Protein AF-0000000076549338 (afdb_homodimer)

pLDDT: mean 89.7, std 16.02, range [25.22, 98.88]

Foldseek 3Di:
DPDDPVVVVVAFWLHPDAFEKEFEQEDDPQWTKWFAFQDPDVHGAIDTQIGTDDPPDDSQRRHQVSQCQAWVFGKGFDDFQDWDWDFDADPVGRTTHTYTYTYTYIYGDDDPDDGTDGHDRTPDMDIGHNVCPPPVVNPDDPVRNVSNVRSSVVVVVVVD/DPDDPVVVVVAFWLHPDAFEKEFEQEDDPQWTKWFAFQDPDVHGAIDTQIGTDDPPDDSQRRHQVRCCQAWVFGKGFDDFQDWDWDFDADPVGRTTHTYTYTYTYIYGDDDPDDGTDGHDRTPDMDIGHNVCPPPVVNPDDPVRNVSNVRSSVVVVVVVD

Sequence (320 aa):
MTQDGSKIRAGREYPSAPMVGVAAVVVRSADVLLIRRGREPMLGAWSLPGGVLEVGETTAEGVAREVWEETGLRVRPVEMIAMLDRIVRDDVGRVRFHYVLIEWLCVVGEEPGIELVCGDDATDAVWVARSEIYSETYGLTEPTLGVIEKALKLAETIERMTQDGSKIRAGREYPSAPMVGVAAVVVRSADVLLIRRGREPMLGAWSLPGGVLEVGETTAEGVAREVWEETGLRVRPVEMIAMLDRIVRDDVGRVRFHYVLIEWLCVVGEEPGIELVCGDDATDAVWVARSEIYSETYGLTEPTLGVIEKALKLAETIER

Secondary structure (DSSP, 8-state):
---THHHHHTTTSS-SS-EEEEEEEEEETTEEEEEEE-SSSSTT-EE-SEEEPPTT--HHHHHHHHHHHHH---EEEEEEEEEEEEEEE-TTS-EEEEEEEEEEEEEE-S-TTPPP---TTEEEEEEEEGGGTTSTTT---HHHHHHHHHHHHHHHHHH-/----SHHHHTTTSS-SS-EEEEEEEEEETTEEEEEEE-SSSSTT-EE-SEEEPPTT--HHHHHHHHHHHHH---EEEEEEEEEEEEEEE-TTS-EEEEEEEEEEEEEE-S-TTPPP---TTEEEEEEEEGGGTTSTTT---HHHHHHHHHHHHHHHHHH-

Nearest PDB structures (foldseek):
  5gp0-assembly1_I  TM=7.945E-01  e=5.264E-11  Arabidopsis thaliana
  4dyw-assembly1_A  TM=8.502E-01  e=2.448E-10  Burkholderia pseudomallei 1710b
  5wy6-assembly1_A  TM=7.887E-01  e=9.508E-11  Arabidopsis thaliana
  3cng-assembly1_B  TM=8.264E-01  e=1.624E-09  Nitrosomonas europaea ATCC 19718
  2b0v-assembly1_A  TM=7.424E-01  e=4.692E-10  Nitrosomonas europaea

Organism: NCBI:txid570835

Solvent-accessible surface area (backbone atoms only — not comparable to full-atom values): 17420 Å² total; per-residue (Å²): 133,95,68,69,70,61,65,65,56,61,59,52,48,56,46,92,49,43,38,48,30,23,27,31,48,34,43,55,98,68,21,37,46,34,25,22,32,57,40,85,81,63,58,67,38,45,40,60,38,42,46,72,49,54,65,87,51,44,67,59,54,36,26,33,50,29,32,28,51,33,27,58,45,63,48,42,66,74,44,80,74,48,75,44,76,44,76,41,58,46,97,87,64,49,54,35,36,45,34,44,33,41,33,27,26,23,32,70,40,93,70,78,77,67,71,79,38,58,24,85,54,25,71,38,73,45,79,38,47,65,89,50,61,82,36,74,90,47,60,59,51,68,69,57,50,52,52,47,52,54,41,53,54,48,53,56,56,68,77,96,133,91,76,70,66,63,65,66,57,59,59,54,48,56,45,92,48,42,37,47,30,24,28,31,48,33,45,54,98,68,21,35,46,33,26,21,33,57,41,84,80,63,58,66,39,46,40,60,38,41,46,72,50,54,64,86,52,46,68,59,56,36,26,33,49,30,32,28,51,34,27,58,45,62,50,42,66,74,47,80,73,48,74,43,76,43,75,41,60,46,96,86,65,48,52,36,35,46,35,44,33,42,32,28,27,22,32,70,40,92,69,80,75,68,70,77,38,59,25,86,55,25,72,38,73,46,79,38,48,64,90,50,64,82,36,74,89,46,60,58,51,69,71,57,50,53,53,46,54,53,40,53,55,50,52,56,56,67,78,97

Structure (mmCIF, N/CA/C/O backbone):
data_AF-0000000076549338-model_v1
#
loop_
_entity.id
_entity.type
_entity.pdbx_description
1 polymer 'ADP-ribose pyrophosphatase YjhB (NUDIX family)'
#
loop_
_atom_site.group_PDB
_atom_site.id
_atom_site.type_symbol
_atom_site.label_atom_id
_atom_site.label_alt_id
_atom_site.label_comp_id
_atom_site.label_asym_id
_atom_site.label_entity_id
_atom_site.label_seq_id
_atom_site.pdbx_PDB_ins_code
_atom_site.Cartn_x
_atom_site.Cartn_y
_atom_site.Cartn_z
_atom_site.occupancy
_atom_site.B_iso_or_equiv
_atom_site.auth_seq_id
_atom_site.auth_comp_id
_atom_site.auth_asym_id
_atom_site.auth_atom_id
_atom_site.pdbx_PDB_model_num
ATOM 1 N N . MET A 1 1 ? -1.708 12.422 35.906 1 25.59 1 MET A N 1
ATOM 2 C CA . MET A 1 1 ? -1.297 11.047 35.656 1 25.59 1 MET A CA 1
ATOM 3 C C . MET A 1 1 ? -1.228 10.781 34.156 1 25.59 1 MET A C 1
ATOM 5 O O . MET A 1 1 ? -2.244 10.484 33.5 1 25.59 1 MET A O 1
ATOM 9 N N . THR A 1 2 ? -0.566 11.617 33.312 1 31.05 2 THR A N 1
ATOM 10 C CA . THR A 1 2 ? -0.384 11.961 31.922 1 31.05 2 THR A CA 1
ATOM 11 C C . THR A 1 2 ? 0.149 10.766 31.125 1 31.05 2 THR A C 1
ATOM 13 O O . THR A 1 2 ? 1.362 10.578 31.031 1 31.05 2 THR A O 1
ATOM 16 N N . GLN A 1 3 ? -0.461 9.5 31.391 1 28.67 3 GLN A N 1
ATOM 17 C CA . GLN A 1 3 ? -0.132 8.086 31.297 1 28.67 3 GLN A CA 1
ATOM 18 C C . GLN A 1 3 ? 0.369 7.727 29.891 1 28.67 3 GLN A C 1
ATOM 20 O O . GLN A 1 3 ? 1.43 7.117 29.75 1 28.67 3 GLN A O 1
ATOM 25 N N . ASP A 1 4 ? -0.559 7.082 29.016 1 31.64 4 ASP A N 1
ATOM 26 C CA . ASP A 1 4 ? -0.701 5.859 28.234 1 31.64 4 ASP A CA 1
ATOM 27 C C . ASP A 1 4 ? -0.224 6.07 26.797 1 31.64 4 ASP A C 1
ATOM 29 O O . ASP A 1 4 ? -0.639 5.352 25.891 1 31.64 4 ASP A O 1
ATOM 33 N N . GLY A 1 5 ? 0.175 7.094 26.484 1 34.81 5 GLY A N 1
ATOM 34 C CA . GLY A 1 5 ? 0.778 7.297 25.172 1 34.81 5 GLY A CA 1
ATOM 35 C C . GLY A 1 5 ? 1.925 6.348 24.891 1 34.81 5 GLY A C 1
ATOM 36 O O . GLY A 1 5 ? 2.482 6.348 23.797 1 34.81 5 GLY A O 1
ATOM 37 N N . SER A 1 6 ? 2.779 6.004 25.906 1 36.41 6 SER A N 1
ATOM 38 C CA . SER A 1 6 ? 3.941 5.121 25.891 1 36.41 6 SER A CA 1
ATOM 39 C C . SER A 1 6 ? 3.564 3.719 25.422 1 36.41 6 SER A C 1
ATOM 41 O O . SER A 1 6 ? 4.359 3.047 24.75 1 36.41 6 SER A O 1
ATOM 43 N N . LYS A 1 7 ? 2.486 3.162 25.844 1 40 7 LYS A N 1
ATOM 44 C CA . LYS A 1 7 ? 2.043 1.8 25.562 1 40 7 LYS A CA 1
ATOM 45 C C . LYS A 1 7 ? 1.7 1.627 24.078 1 40 7 LYS A C 1
ATOM 47 O O . LYS A 1 7 ? 1.696 0.506 23.562 1 40 7 LYS A O 1
ATOM 52 N N . ILE A 1 8 ? 1.099 2.648 23.531 1 41.16 8 ILE A N 1
ATOM 53 C CA . ILE A 1 8 ? 0.651 2.621 22.141 1 41.16 8 ILE A CA 1
ATOM 54 C C . ILE A 1 8 ? 1.861 2.594 21.203 1 41.16 8 ILE A C 1
ATOM 56 O O . ILE A 1 8 ? 1.811 1.995 20.125 1 41.16 8 ILE A O 1
ATOM 60 N N . ARG A 1 9 ? 3.006 3.422 21.547 1 48 9 ARG A N 1
ATOM 61 C CA . ARG A 1 9 ? 4.242 3.469 20.781 1 48 9 ARG A CA 1
ATOM 62 C C . ARG A 1 9 ? 5.008 2.154 20.891 1 48 9 ARG A C 1
ATOM 64 O O . ARG A 1 9 ? 5.871 1.864 20.047 1 48 9 ARG A O 1
ATOM 71 N N . ALA A 1 10 ? 4.965 1.605 22.078 1 49.75 10 ALA A N 1
ATOM 72 C CA . ALA A 1 10 ? 5.551 0.328 22.469 1 49.75 10 ALA A CA 1
ATOM 73 C C . ALA A 1 10 ? 5.129 -0.787 21.516 1 49.75 10 ALA A C 1
ATOM 75 O O . ALA A 1 10 ? 5.91 -1.705 21.25 1 49.75 10 ALA A O 1
ATOM 76 N N . GLY A 1 11 ? 4.109 -0.476 20.688 1 68.94 11 GLY A N 1
ATOM 77 C CA . GLY A 1 11 ? 3.58 -1.56 19.875 1 68.94 11 GLY A CA 1
ATOM 78 C C . GLY A 1 11 ? 4.012 -1.483 18.422 1 68.94 11 GLY A C 1
ATOM 79 O O . GLY A 1 11 ? 3.836 -2.441 17.656 1 68.94 11 GLY A O 1
ATOM 80 N N . ARG A 1 12 ? 4.84 -0.295 18.203 1 86.12 12 ARG A N 1
ATOM 81 C CA . ARG A 1 12 ? 5.207 -0.165 16.797 1 86.12 12 ARG A CA 1
ATOM 82 C C . ARG A 1 12 ? 6.609 -0.714 16.547 1 86.12 12 ARG A C 1
ATOM 84 O O . ARG A 1 12 ? 6.973 -0.994 15.406 1 86.12 12 ARG A O 1
ATOM 91 N N . GLU A 1 13 ? 7.332 -0.761 17.609 1 92.25 13 GLU A N 1
ATOM 92 C CA . GLU A 1 13 ? 8.68 -1.306 17.484 1 92.25 13 GLU A CA 1
ATOM 93 C C . GLU A 1 13 ? 8.664 -2.832 17.469 1 92.25 13 GLU A C 1
ATOM 95 O O . GLU A 1 13 ? 7.891 -3.449 18.219 1 92.25 13 GLU A O 1
ATOM 100 N N . TYR A 1 14 ? 9.617 -3.316 16.625 1 95.56 14 TYR A N 1
ATOM 101 C CA . TYR A 1 14 ? 9.789 -4.758 16.484 1 95.56 14 TYR A CA 1
ATOM 102 C C . TYR A 1 14 ? 8.453 -5.449 16.234 1 95.56 14 TYR A C 1
ATOM 104 O O . TYR A 1 14 ? 8.039 -6.309 17.016 1 95.56 14 TYR A O 1
ATOM 112 N N . PRO A 1 15 ? 7.828 -5.02 15.172 1 95.06 15 PRO A N 1
ATOM 113 C CA . PRO A 1 15 ? 6.477 -5.496 14.875 1 95.06 15 PRO A CA 1
ATOM 114 C C . PRO A 1 15 ? 6.445 -6.973 14.477 1 95.06 15 PRO A C 1
ATOM 116 O O . PRO A 1 15 ? 7.426 -7.484 13.93 1 95.06 15 PRO A O 1
ATOM 119 N N . SER A 1 16 ? 5.344 -7.633 14.734 1 94.88 16 SER A N 1
ATOM 120 C CA . SER A 1 16 ? 5.133 -9.008 14.281 1 94.88 16 SER A CA 1
ATOM 121 C C . SER A 1 16 ? 4.625 -9.039 12.844 1 94.88 16 SER A C 1
ATOM 123 O O . SER A 1 16 ? 4.641 -10.094 12.203 1 94.88 16 SER A O 1
ATOM 125 N N . ALA A 1 17 ? 4.188 -7.91 12.328 1 96.5 17 ALA A N 1
ATOM 126 C CA . ALA A 1 17 ? 3.746 -7.734 10.945 1 96.5 17 ALA A CA 1
ATOM 127 C C . ALA A 1 17 ? 3.998 -6.309 10.469 1 96.5 17 ALA A C 1
ATOM 129 O O . ALA A 1 17 ? 4 -5.371 11.266 1 96.5 17 ALA A O 1
ATOM 130 N N . PRO A 1 18 ? 4.23 -6.16 9.125 1 97.94 18 PRO A N 1
ATOM 131 C CA . PRO A 1 18 ? 4.34 -4.785 8.633 1 97.94 18 PRO A CA 1
ATOM 132 C C . PRO A 1 18 ? 3.107 -3.943 8.953 1 97.94 18 PRO A C 1
ATOM 134 O O . PRO A 1 18 ? 1.99 -4.465 8.984 1 97.94 18 PRO A O 1
ATOM 137 N N . MET A 1 19 ? 3.34 -2.705 9.148 1 97.88 19 MET A N 1
ATOM 138 C CA . MET A 1 19 ? 2.244 -1.78 9.43 1 97.88 19 MET A CA 1
ATOM 139 C C . MET A 1 19 ? 1.937 -0.919 8.203 1 97.88 19 MET A C 1
ATOM 141 O O . MET A 1 19 ? 2.836 -0.586 7.434 1 97.88 19 MET A O 1
ATOM 145 N N . VAL A 1 20 ? 0.698 -0.525 8.055 1 98.62 20 VAL A N 1
ATOM 146 C CA . VAL A 1 20 ? 0.3 0.363 6.965 1 98.62 20 VAL A CA 1
ATOM 147 C C . VAL A 1 20 ? 0.261 1.806 7.465 1 98.62 20 VAL A C 1
ATOM 149 O O . VAL A 1 20 ? -0.437 2.115 8.43 1 98.62 20 VAL A O 1
ATOM 152 N N . GLY A 1 21 ? 1.083 2.652 6.883 1 98.12 21 GLY A N 1
ATOM 153 C CA . GLY A 1 21 ? 0.992 4.09 7.086 1 98.12 21 GLY A CA 1
ATOM 154 C C . GLY A 1 21 ? 0.393 4.824 5.902 1 98.12 21 GLY A C 1
ATOM 155 O O . GLY A 1 21 ? 0.431 4.324 4.773 1 98.12 21 GLY A O 1
ATOM 156 N N . VAL A 1 22 ? -0.164 5.941 6.16 1 98.75 22 VAL A N 1
ATOM 157 C CA . VAL A 1 22 ? -0.663 6.824 5.109 1 98.75 22 VAL A CA 1
ATOM 158 C C . VAL A 1 22 ? -0.055 8.219 5.273 1 98.75 22 VAL A C 1
ATOM 160 O O . VAL A 1 22 ? 0.226 8.648 6.395 1 98.75 22 VAL A O 1
ATOM 163 N N . ALA A 1 23 ? 0.175 8.844 4.184 1 98.5 23 ALA A N 1
ATOM 164 C CA . ALA A 1 23 ? 0.687 10.211 4.176 1 98.5 23 ALA A CA 1
ATOM 165 C C . ALA A 1 23 ? 0.038 11.039 3.064 1 98.5 23 ALA A C 1
ATOM 167 O O . ALA A 1 23 ? -0.325 10.5 2.016 1 98.5 23 ALA A O 1
ATOM 168 N N . ALA A 1 24 ? -0.127 12.312 3.281 1 98.69 24 ALA A N 1
ATOM 169 C CA . ALA A 1 24 ? -0.812 13.211 2.361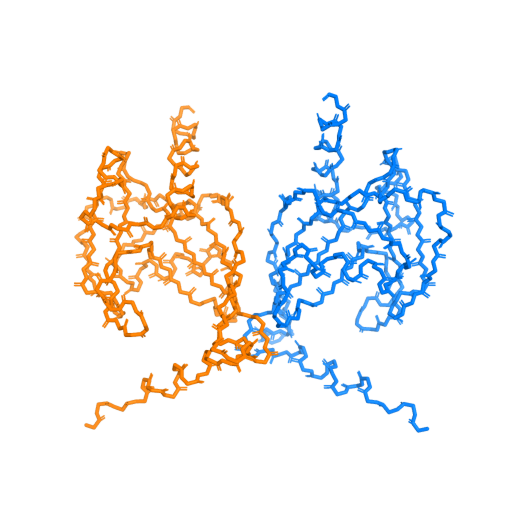 1 98.69 24 ALA A CA 1
ATOM 170 C C . ALA A 1 24 ? 0.144 14.266 1.816 1 98.69 24 ALA A C 1
ATOM 172 O O . ALA A 1 24 ? 0.816 14.961 2.584 1 98.69 24 ALA A O 1
ATOM 173 N N . VAL A 1 25 ? 0.209 14.32 0.568 1 98.69 25 VAL A N 1
ATOM 174 C CA . VAL A 1 25 ? 0.681 15.547 -0.066 1 98.69 25 VAL A CA 1
ATOM 175 C C . VAL A 1 25 ? -0.502 16.469 -0.349 1 98.69 25 VAL A C 1
ATOM 177 O O . VAL A 1 25 ? -1.191 16.312 -1.359 1 98.69 25 VAL A O 1
ATOM 180 N N . VAL A 1 26 ? -0.72 17.375 0.555 1 97.88 26 VAL A N 1
ATOM 181 C CA . VAL A 1 26 ? -1.805 18.344 0.388 1 97.88 26 VAL A CA 1
ATOM 182 C C . VAL A 1 26 ? -1.318 19.531 -0.435 1 97.88 26 VAL A C 1
ATOM 184 O O . VAL A 1 26 ? -0.373 20.219 -0.043 1 97.88 26 VAL A O 1
ATOM 187 N N . VAL A 1 27 ? -1.993 19.75 -1.526 1 96.56 27 VAL A N 1
ATOM 188 C CA . VAL A 1 27 ? -1.572 20.797 -2.447 1 96.56 27 VAL A CA 1
ATOM 189 C C . VAL A 1 27 ? -2.627 21.906 -2.49 1 96.56 27 VAL A C 1
ATOM 191 O O . VAL A 1 27 ? -3.824 21.625 -2.6 1 96.56 27 VAL A O 1
ATOM 194 N N . ARG A 1 28 ? -2.148 23.094 -2.33 1 92.12 28 ARG A N 1
ATOM 195 C CA . ARG A 1 28 ? -2.945 24.297 -2.484 1 92.12 28 ARG A CA 1
ATOM 196 C C . ARG A 1 28 ? -2.189 25.359 -3.287 1 92.12 28 ARG A C 1
ATOM 198 O O . ARG A 1 28 ? -1.204 25.922 -2.809 1 92.12 28 ARG A O 1
ATOM 205 N N . SER A 1 29 ? -2.732 25.797 -4.461 1 85.94 29 SER A N 1
ATOM 206 C CA . SER A 1 29 ? -2.107 26.828 -5.285 1 85.94 29 SER A CA 1
ATOM 207 C C . SER A 1 29 ? -0.609 26.594 -5.43 1 85.94 29 SER A C 1
ATOM 209 O O . SER A 1 29 ? 0.195 27.5 -5.188 1 85.94 29 SER A O 1
ATOM 211 N N . ALA A 1 30 ? -0.032 25.438 -5.598 1 87.81 30 ALA A N 1
ATOM 212 C CA . ALA A 1 30 ? 1.338 25 -5.855 1 87.81 30 ALA A CA 1
ATOM 213 C C . ALA A 1 30 ? 2.123 24.859 -4.555 1 87.81 30 ALA A C 1
ATOM 215 O O . ALA A 1 30 ? 3.312 24.547 -4.574 1 87.81 30 ALA A O 1
ATOM 216 N N . ASP A 1 31 ? 1.48 25.172 -3.426 1 95.19 31 ASP A N 1
ATOM 217 C CA . ASP A 1 31 ? 2.102 24.969 -2.121 1 95.19 31 ASP A CA 1
ATOM 218 C C . ASP A 1 31 ? 1.801 23.578 -1.582 1 95.19 31 ASP A C 1
ATOM 220 O O . ASP A 1 31 ? 0.786 22.969 -1.938 1 95.19 31 ASP A O 1
ATOM 224 N N . VAL A 1 32 ? 2.689 23.156 -0.722 1 97.88 32 VAL A N 1
ATOM 225 C CA . VAL A 1 32 ? 2.527 21.844 -0.093 1 97.88 32 VAL A CA 1
ATOM 226 C C . VAL A 1 32 ? 2.475 22 1.424 1 97.88 32 VAL A C 1
ATOM 228 O O . VAL A 1 32 ? 3.215 22.797 1.997 1 97.88 32 VAL A O 1
ATOM 231 N N . LEU A 1 33 ? 1.594 21.297 2.08 1 97.38 33 LEU A N 1
ATOM 232 C CA . LEU A 1 33 ? 1.457 21.328 3.533 1 97.38 33 LEU A CA 1
ATOM 233 C C . LEU A 1 33 ? 2.477 20.406 4.195 1 97.38 33 LEU A C 1
ATOM 235 O O . LEU A 1 33 ? 2.576 19.219 3.838 1 97.38 33 LEU A O 1
ATOM 239 N N . LEU A 1 34 ? 3.309 20.906 5.098 1 97.94 34 LEU A N 1
ATOM 240 C CA . LEU A 1 34 ? 4.191 2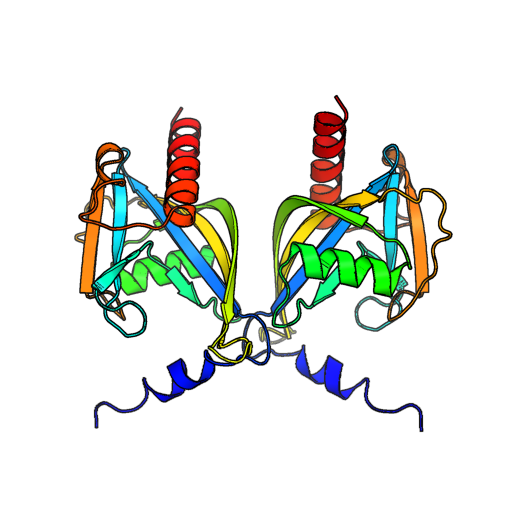0.125 5.941 1 97.94 34 LEU A CA 1
ATOM 241 C C . LEU A 1 34 ? 3.818 20.266 7.414 1 97.94 34 LEU A C 1
ATOM 243 O O . LEU A 1 34 ? 3.25 21.297 7.812 1 97.94 34 LEU A O 1
ATOM 247 N N . ILE A 1 35 ? 4.082 19.266 8.195 1 97.25 35 ILE A N 1
ATOM 248 C CA . ILE A 1 35 ? 3.934 19.328 9.641 1 97.25 35 ILE A CA 1
ATOM 249 C C . ILE A 1 35 ? 5.281 19.094 10.312 1 97.25 35 ILE A C 1
ATOM 251 O O . ILE A 1 35 ? 6.184 18.5 9.711 1 97.25 35 ILE A O 1
ATOM 255 N N . ARG A 1 36 ? 5.43 19.594 11.461 1 96.12 36 ARG A N 1
ATOM 256 C CA . ARG A 1 36 ? 6.605 19.328 12.281 1 96.12 36 ARG A CA 1
ATOM 257 C C . ARG A 1 36 ? 6.289 18.297 13.367 1 96.12 36 ARG A C 1
ATOM 259 O O . ARG A 1 36 ? 5.363 18.484 14.156 1 96.12 36 ARG A O 1
ATOM 266 N N . ARG A 1 37 ? 7.059 17.188 13.352 1 91.5 37 ARG A N 1
ATOM 267 C CA . ARG A 1 37 ? 6.812 16.094 14.281 1 91.5 37 ARG A CA 1
ATOM 268 C C . ARG A 1 37 ? 7.09 16.531 15.719 1 91.5 37 ARG A C 1
ATOM 270 O O . ARG A 1 37 ? 8.133 17.125 16 1 91.5 37 ARG A O 1
ATOM 277 N N . GLY A 1 38 ? 6.164 16.156 16.609 1 87.94 38 GLY A N 1
ATOM 278 C CA . GLY A 1 38 ? 6.25 16.594 18 1 87.94 38 GLY A CA 1
ATOM 279 C C . GLY A 1 38 ? 6.723 15.508 18.938 1 87.94 38 GLY A C 1
ATOM 280 O O . GLY A 1 38 ? 6.77 15.703 20.156 1 87.94 38 GLY A O 1
ATOM 281 N N . ARG A 1 39 ? 7.008 14.344 18.422 1 81 39 ARG A N 1
ATOM 282 C CA . ARG A 1 39 ? 7.414 13.242 19.281 1 81 39 ARG A CA 1
ATOM 283 C C . ARG A 1 39 ? 8.578 12.461 18.688 1 81 39 ARG A C 1
ATOM 285 O O . ARG A 1 39 ? 8.852 12.578 17.484 1 81 39 ARG A O 1
ATOM 292 N N . GLU A 1 40 ? 9.227 11.688 19.641 1 77.56 40 GLU A N 1
ATOM 293 C CA . GLU A 1 40 ? 10.227 10.742 19.156 1 77.56 40 GLU A CA 1
ATOM 294 C C . GLU A 1 40 ? 9.578 9.562 18.438 1 77.56 40 GLU A C 1
ATOM 296 O O . GLU A 1 40 ? 8.422 9.227 18.703 1 77.56 40 GLU A O 1
ATOM 301 N N . PRO A 1 41 ? 10.18 9.047 17.422 1 69.81 41 PRO A N 1
ATOM 302 C CA . PRO A 1 41 ? 11.469 9.422 16.844 1 69.81 41 PRO A CA 1
ATOM 303 C C . PRO A 1 41 ? 11.344 10.562 15.836 1 69.81 41 PRO A C 1
ATOM 305 O O . PRO A 1 41 ? 10.25 10.859 15.359 1 69.81 41 PRO A O 1
ATOM 308 N N . MET A 1 42 ? 12.414 11.359 15.523 1 79.06 42 MET A N 1
ATOM 309 C CA . MET A 1 42 ? 12.562 12.445 14.547 1 79.06 42 MET A CA 1
ATOM 310 C C . MET A 1 42 ? 11.883 13.711 15.039 1 79.06 42 MET A C 1
ATOM 312 O O . MET A 1 42 ? 11.219 14.414 14.266 1 79.06 42 MET A O 1
ATOM 316 N N . LEU A 1 43 ? 11.867 13.883 16.359 1 84.56 43 LEU A N 1
ATOM 317 C CA . LEU A 1 43 ? 11.336 15.102 16.969 1 84.56 43 LEU A CA 1
ATOM 318 C C . LEU A 1 43 ? 11.859 16.344 16.266 1 84.56 43 LEU A C 1
ATOM 320 O O . LEU A 1 43 ? 13.062 16.453 16 1 84.56 43 LEU A O 1
ATOM 324 N N . GLY A 1 44 ? 10.875 17.109 15.82 1 91.38 44 GLY A N 1
ATOM 325 C CA . GLY A 1 44 ? 11.242 18.391 15.219 1 91.38 44 GLY A CA 1
ATOM 326 C C . GLY A 1 44 ? 11.383 18.328 13.711 1 91.38 44 GLY A C 1
ATOM 327 O O . GLY A 1 44 ? 11.461 19.359 13.047 1 91.38 44 GLY A O 1
ATOM 328 N N . ALA A 1 45 ? 11.43 17.172 13.18 1 93.56 45 ALA A N 1
ATOM 329 C CA . ALA A 1 45 ? 11.594 17.031 11.734 1 93.56 45 ALA A CA 1
ATOM 330 C C . ALA A 1 45 ? 10.312 17.391 10.992 1 93.56 45 ALA A C 1
ATOM 332 O O . ALA A 1 45 ? 9.211 17.109 11.469 1 93.56 45 ALA A O 1
ATOM 333 N N . TRP A 1 46 ? 10.477 18.062 9.883 1 96.69 46 TRP A N 1
ATOM 334 C CA . TRP A 1 46 ? 9.344 18.328 8.992 1 96.69 46 TRP A CA 1
ATOM 335 C C . TRP A 1 46 ? 9 17.078 8.172 1 96.69 46 TRP A C 1
ATOM 337 O O . TRP A 1 46 ? 9.898 16.359 7.73 1 96.69 46 TRP A O 1
ATOM 347 N N . SER A 1 47 ? 7.734 16.875 7.973 1 96.25 47 SER A N 1
ATOM 348 C CA . SER A 1 47 ? 7.25 15.719 7.215 1 96.25 47 SER A CA 1
ATOM 349 C C . SER A 1 47 ? 5.883 15.992 6.605 1 96.25 47 SER A C 1
ATOM 351 O O . SER A 1 47 ? 5.297 17.047 6.832 1 96.25 47 SER A O 1
ATOM 353 N N . LEU A 1 48 ? 5.453 15.102 5.809 1 97.88 48 LEU A N 1
ATOM 354 C CA . LEU A 1 48 ? 4.07 15.125 5.344 1 97.88 48 LEU A CA 1
ATOM 355 C C . LEU A 1 48 ? 3.117 14.711 6.465 1 97.88 48 LEU A C 1
ATOM 357 O O . LEU A 1 48 ? 3.459 13.875 7.301 1 97.88 48 LEU A O 1
ATOM 361 N N . PRO A 1 49 ? 1.914 15.352 6.566 1 97.56 49 PRO A N 1
ATOM 362 C CA . PRO A 1 49 ? 0.93 14.797 7.5 1 97.56 49 PRO A CA 1
ATOM 363 C C . PRO A 1 49 ? 0.581 13.344 7.199 1 97.56 49 PRO A C 1
ATOM 365 O O . PRO A 1 49 ? 0.515 12.945 6.035 1 97.56 49 PRO A O 1
ATOM 368 N N . GLY A 1 50 ? 0.402 12.578 8.156 1 97.12 50 GLY A N 1
ATOM 369 C CA . GLY A 1 50 ? 0.086 11.164 8 1 97.12 50 GLY A CA 1
ATOM 370 C C . GLY A 1 50 ? 0.124 10.391 9.305 1 97.12 50 GLY A C 1
ATOM 371 O O . GLY A 1 50 ? 0.257 10.984 10.375 1 97.12 50 GLY A O 1
ATOM 372 N N . GLY A 1 51 ? -0.055 9.102 9.266 1 96.12 51 GLY A N 1
ATOM 373 C CA . GLY A 1 51 ? -0.079 8.227 10.422 1 96.12 51 GLY A CA 1
ATOM 374 C C . GLY A 1 51 ? -0.448 6.793 10.086 1 96.12 51 GLY A C 1
ATOM 375 O O . GLY A 1 51 ? -0.436 6.402 8.914 1 96.12 51 GLY A O 1
ATOM 376 N N . VAL A 1 52 ? -0.703 6.059 11.086 1 96.69 52 VAL A N 1
ATOM 377 C CA . VAL A 1 52 ? -1.008 4.641 10.922 1 96.69 52 VAL A CA 1
ATOM 378 C C . VAL A 1 52 ? -2.473 4.473 10.516 1 96.69 52 VAL A C 1
ATOM 380 O O . VAL A 1 52 ? -3.354 5.141 11.062 1 96.69 52 VAL A O 1
ATOM 383 N N . LEU A 1 53 ? -2.686 3.584 9.578 1 98.44 53 LEU A N 1
ATOM 384 C CA . LEU A 1 53 ? -4.039 3.248 9.148 1 98.44 53 LEU A CA 1
ATOM 385 C C . LEU A 1 53 ? -4.773 2.463 10.227 1 98.44 53 LEU A C 1
ATOM 387 O O . LEU A 1 53 ? -4.199 1.562 10.844 1 98.44 53 LEU A O 1
ATOM 391 N N . GLU A 1 54 ? -6.039 2.766 10.469 1 98.19 54 GLU A N 1
ATOM 392 C CA . GLU A 1 54 ? -6.852 2.066 11.453 1 98.19 54 GLU A CA 1
ATOM 393 C C . GLU A 1 54 ? -7.777 1.053 10.789 1 98.19 54 GLU A C 1
ATOM 395 O O . GLU A 1 54 ? -8.172 1.23 9.633 1 98.19 54 GLU A O 1
ATOM 400 N N . VAL A 1 55 ? -8.148 0.067 11.555 1 98.12 55 VAL A N 1
ATOM 401 C CA . VAL A 1 55 ? -9.031 -0.979 11.047 1 98.12 55 VAL A CA 1
ATOM 402 C C . VAL A 1 55 ? -10.375 -0.374 10.656 1 98.12 55 VAL A C 1
ATOM 404 O O . VAL A 1 55 ? -10.945 0.421 11.414 1 98.12 55 VAL A O 1
ATOM 407 N N . GLY A 1 56 ? -10.781 -0.681 9.453 1 98.38 56 GLY A N 1
ATOM 408 C CA . GLY A 1 56 ? -12.125 -0.302 9.039 1 98.38 56 GLY A CA 1
ATOM 409 C C . GLY A 1 56 ? -12.148 0.938 8.164 1 98.38 56 GLY A C 1
ATOM 410 O O . GLY A 1 56 ? -13.188 1.284 7.594 1 98.38 56 GLY A O 1
ATOM 411 N N . GLU A 1 57 ? -11.078 1.63 7.984 1 98.56 57 GLU A N 1
ATOM 412 C CA . GLU A 1 57 ? -11.039 2.783 7.09 1 98.56 57 GLU A CA 1
ATOM 413 C C . GLU A 1 57 ? -10.195 2.49 5.848 1 98.56 57 GLU A C 1
ATOM 415 O O . GLU A 1 57 ? -9.219 1.743 5.918 1 98.56 57 GLU A O 1
ATOM 420 N N . THR A 1 58 ? -10.578 3.043 4.738 1 98.75 58 THR A N 1
ATOM 421 C CA . THR A 1 58 ? -9.742 2.998 3.541 1 98.75 58 THR A CA 1
ATOM 422 C C . THR A 1 58 ? -8.516 3.891 3.701 1 98.75 58 THR A C 1
ATOM 424 O O . THR A 1 58 ? -8.453 4.715 4.613 1 98.75 58 THR A O 1
ATOM 427 N N . THR A 1 59 ? -7.566 3.672 2.844 1 98.88 59 THR A N 1
ATOM 428 C CA . THR A 1 59 ? -6.379 4.516 2.893 1 98.88 59 THR A CA 1
ATOM 429 C C . THR A 1 59 ? -6.742 5.977 2.637 1 98.88 59 THR A C 1
ATOM 431 O O . THR A 1 59 ? -6.141 6.879 3.221 1 98.88 59 THR A O 1
ATOM 434 N N . ALA A 1 60 ? -7.719 6.223 1.772 1 98.81 60 ALA A N 1
ATOM 435 C CA . ALA A 1 60 ? -8.195 7.574 1.505 1 98.81 60 ALA A CA 1
ATOM 436 C C . ALA A 1 60 ? -8.844 8.188 2.746 1 98.81 60 ALA A C 1
ATOM 438 O O . ALA A 1 60 ? -8.57 9.336 3.092 1 98.81 60 ALA A O 1
ATOM 439 N N . GLU A 1 61 ? -9.672 7.406 3.412 1 98.62 61 GLU A N 1
ATOM 440 C CA . GLU A 1 61 ? -10.297 7.875 4.645 1 98.62 61 GLU A CA 1
ATOM 441 C C . GLU A 1 61 ? -9.258 8.125 5.73 1 98.62 61 GLU A C 1
ATOM 443 O O . GLU A 1 61 ? -9.336 9.125 6.449 1 98.62 61 GLU A O 1
ATOM 448 N N . GLY A 1 62 ? -8.297 7.219 5.867 1 98.69 62 GLY A N 1
ATOM 449 C CA . GLY A 1 62 ? -7.254 7.332 6.875 1 98.69 62 GLY A CA 1
ATOM 450 C C . GLY A 1 62 ? -6.402 8.578 6.715 1 98.69 62 GLY A C 1
ATOM 451 O O . GLY A 1 62 ? -6.129 9.281 7.695 1 98.69 62 GLY A O 1
ATOM 452 N N . VAL A 1 63 ? -6.027 8.859 5.441 1 98.56 63 VAL A N 1
ATOM 453 C CA . VAL A 1 63 ? -5.145 10 5.223 1 98.56 63 VAL A CA 1
ATOM 454 C C . VAL A 1 63 ? -5.902 11.297 5.5 1 98.56 63 VAL A C 1
ATOM 456 O O . VAL A 1 63 ? -5.344 12.242 6.062 1 98.56 63 VAL A O 1
ATOM 459 N N . ALA A 1 64 ? -7.156 11.367 5.125 1 97.75 64 ALA A N 1
ATOM 460 C CA . ALA A 1 64 ? -7.977 12.539 5.418 1 97.75 64 ALA A CA 1
ATOM 461 C C . ALA A 1 64 ? -8.133 12.734 6.926 1 97.75 64 ALA A C 1
ATOM 463 O O . ALA A 1 64 ? -8.062 13.859 7.426 1 97.75 64 ALA A O 1
ATOM 464 N N . ARG A 1 65 ? -8.391 11.641 7.641 1 97.62 65 ARG A N 1
ATOM 465 C CA . ARG A 1 65 ? -8.516 11.703 9.094 1 97.62 65 ARG A CA 1
ATOM 466 C C . ARG A 1 65 ? -7.23 12.227 9.734 1 97.62 65 ARG A C 1
ATOM 468 O O . ARG A 1 65 ? -7.273 13.117 10.586 1 97.62 65 ARG A O 1
ATOM 475 N N . GLU A 1 66 ? -6.051 11.688 9.328 1 97.38 66 GLU A N 1
ATOM 476 C CA . GLU A 1 66 ? -4.762 12.086 9.891 1 97.38 66 GLU A CA 1
ATOM 477 C C . GLU A 1 66 ? -4.488 13.57 9.648 1 97.38 66 GLU A C 1
ATOM 479 O O . GLU A 1 66 ? -3.982 14.266 10.531 1 97.38 66 GLU A O 1
ATOM 484 N N . VAL A 1 67 ? -4.801 14.086 8.438 1 96.94 67 VAL A N 1
ATOM 485 C CA . VAL A 1 67 ? -4.602 15.5 8.141 1 96.94 67 VAL A CA 1
ATOM 486 C C . VAL A 1 67 ? -5.461 16.344 9.07 1 96.94 67 VAL A C 1
ATOM 488 O O . VAL A 1 67 ? -4.988 17.344 9.633 1 96.94 67 VAL A O 1
ATOM 491 N N . TRP A 1 68 ? -6.68 15.914 9.281 1 95.5 68 TRP A N 1
ATOM 492 C CA . TRP A 1 68 ? -7.578 16.625 10.172 1 95.5 68 TRP A CA 1
ATOM 493 C C . TRP A 1 68 ? -7.039 16.641 11.602 1 95.5 68 TRP A C 1
ATOM 495 O O . TRP A 1 68 ? -6.98 17.688 12.242 1 95.5 68 TRP A O 1
ATOM 505 N N . GLU A 1 69 ? -6.641 15.508 12.062 1 94.94 69 GLU A N 1
ATOM 506 C CA . GLU A 1 69 ? -6.16 15.359 13.438 1 94.94 69 GLU A CA 1
ATOM 507 C C . GLU A 1 69 ? -4.91 16.203 13.672 1 94.94 69 GLU A C 1
ATOM 509 O O . GLU A 1 69 ? -4.734 16.766 14.758 1 94.94 69 GLU A O 1
ATOM 514 N N . GLU A 1 70 ? -4.078 16.266 12.656 1 95.56 70 GLU A N 1
ATOM 515 C CA . GLU A 1 70 ? -2.764 16.875 12.859 1 95.56 70 GLU A CA 1
ATOM 516 C C . GLU A 1 70 ? -2.781 18.359 12.492 1 95.56 70 GLU A C 1
ATOM 518 O O . GLU A 1 70 ? -1.896 19.109 12.906 1 95.56 70 GLU A O 1
ATOM 523 N N . THR A 1 71 ? -3.818 18.891 11.672 1 94.62 71 THR A N 1
ATOM 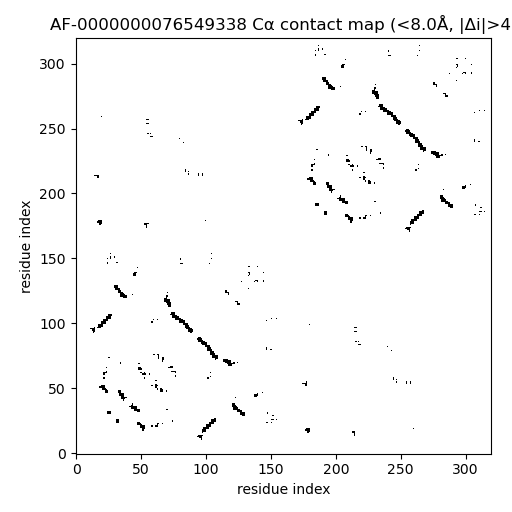524 C CA . THR A 1 71 ? -3.713 20.25 11.156 1 94.62 71 THR A CA 1
ATOM 525 C C . THR A 1 71 ? -5.055 20.969 11.234 1 94.62 71 THR A C 1
ATOM 527 O O . THR A 1 71 ? -5.137 22.172 11 1 94.62 71 THR A O 1
ATOM 530 N N . GLY A 1 72 ? -6.125 20.219 11.523 1 92.62 72 GLY A N 1
ATOM 531 C CA . GLY A 1 72 ? -7.465 20.781 11.531 1 92.62 72 GLY A CA 1
ATOM 532 C C . GLY A 1 72 ? -8.023 21 10.133 1 92.62 72 GLY A C 1
ATOM 533 O O . GLY A 1 72 ? -9.156 21.453 9.984 1 92.62 72 GLY A O 1
ATOM 534 N N . LEU A 1 73 ? -7.32 20.688 9.141 1 93.44 73 LEU A N 1
ATOM 535 C CA . LEU A 1 73 ? -7.719 20.922 7.758 1 93.44 73 LEU A CA 1
ATOM 536 C C . LEU A 1 73 ? -8.516 19.75 7.207 1 93.44 73 LEU A C 1
ATOM 538 O O . LEU A 1 73 ? -8.133 18.594 7.383 1 93.44 73 LEU A O 1
ATOM 542 N N . ARG A 1 74 ? -9.664 20.062 6.605 1 94.31 74 ARG A N 1
ATOM 543 C CA . ARG A 1 74 ? -10.406 19.047 5.863 1 94.31 74 ARG A CA 1
ATOM 544 C C . ARG A 1 74 ? -9.922 18.953 4.422 1 94.31 74 ARG A C 1
ATOM 546 O O . ARG A 1 74 ? -9.898 19.969 3.707 1 94.31 74 ARG A O 1
ATOM 553 N N . VAL A 1 75 ? -9.57 17.688 4.016 1 96.38 75 VAL A N 1
ATOM 554 C CA . VAL A 1 75 ? -9.031 17.531 2.67 1 96.38 75 VAL A CA 1
ATOM 555 C C . VAL A 1 75 ? -9.805 16.453 1.927 1 96.38 75 VAL A C 1
ATOM 557 O O . VAL A 1 75 ? -10.523 15.656 2.543 1 96.38 75 VAL A O 1
ATOM 560 N N . ARG A 1 76 ? -9.695 16.531 0.628 1 96.25 76 ARG A N 1
ATOM 561 C CA . ARG A 1 76 ? -10.211 15.492 -0.253 1 96.25 76 ARG A CA 1
ATOM 562 C C . ARG A 1 76 ? -9.07 14.711 -0.901 1 96.25 76 ARG A C 1
ATOM 564 O O . ARG A 1 76 ? -8.297 15.266 -1.683 1 96.25 76 ARG A O 1
ATOM 571 N N . PRO A 1 77 ? -8.898 13.43 -0.553 1 97.88 77 PRO A N 1
ATOM 572 C CA . PRO A 1 77 ? -7.949 12.609 -1.31 1 97.88 77 PRO A CA 1
ATOM 573 C C . PRO A 1 77 ? -8.328 12.477 -2.783 1 97.88 77 PRO A C 1
ATOM 575 O O . PRO A 1 77 ? -9.484 12.203 -3.104 1 97.88 77 PRO A O 1
ATOM 578 N N . VAL A 1 78 ? -7.379 12.68 -3.619 1 97.12 78 VAL A N 1
ATOM 579 C CA . VAL A 1 78 ? -7.641 12.727 -5.055 1 97.12 78 VAL A CA 1
ATOM 580 C C . VAL A 1 78 ? -7.121 11.445 -5.715 1 97.12 78 VAL A C 1
ATOM 582 O O . VAL A 1 78 ? -7.859 10.758 -6.418 1 97.12 78 VAL A O 1
ATOM 585 N N . GLU A 1 79 ? -5.855 11.117 -5.469 1 96.69 79 GLU A N 1
ATOM 586 C CA . GLU A 1 79 ? -5.203 9.992 -6.129 1 96.69 79 GLU A CA 1
ATOM 587 C C . GLU A 1 79 ? -4.043 9.453 -5.293 1 96.69 79 GLU A C 1
ATOM 589 O O . GLU A 1 79 ? -3.287 10.227 -4.703 1 96.69 79 GLU A O 1
ATOM 594 N N . MET A 1 80 ? -3.91 8.125 -5.262 1 97.12 80 MET A N 1
ATOM 595 C CA . MET A 1 80 ? -2.707 7.527 -4.688 1 97.12 80 MET A CA 1
ATOM 596 C C . MET A 1 80 ? -1.505 7.738 -5.602 1 97.12 80 MET A C 1
ATOM 598 O O . MET A 1 80 ? -1.551 7.395 -6.781 1 97.12 80 MET A O 1
ATOM 602 N N . ILE A 1 81 ? -0.436 8.234 -5.047 1 95.75 81 ILE A N 1
ATOM 603 C CA . ILE A 1 81 ? 0.643 8.656 -5.93 1 95.75 81 ILE A CA 1
ATOM 604 C C . ILE A 1 81 ? 1.812 7.684 -5.828 1 95.75 81 ILE A C 1
ATOM 606 O O . ILE A 1 81 ? 2.586 7.527 -6.773 1 95.75 81 ILE A O 1
ATOM 610 N N . ALA A 1 82 ? 1.984 7.09 -4.691 1 96.88 82 ALA A N 1
ATOM 611 C CA . ALA A 1 82 ? 3.123 6.195 -4.504 1 96.88 82 ALA A CA 1
ATOM 612 C C . ALA A 1 82 ? 2.904 5.27 -3.311 1 96.88 82 ALA A C 1
ATOM 614 O O . ALA A 1 82 ? 2.039 5.523 -2.469 1 96.88 82 ALA A O 1
ATOM 615 N N . MET A 1 83 ? 3.516 4.195 -3.32 1 98 83 MET A N 1
ATOM 616 C CA . MET A 1 83 ? 3.719 3.303 -2.184 1 98 83 MET A CA 1
ATOM 617 C C . MET A 1 83 ? 5.203 3.146 -1.871 1 98 83 MET A C 1
ATOM 619 O O . MET A 1 83 ? 6.012 2.934 -2.775 1 98 83 MET A O 1
ATOM 623 N N . LEU A 1 84 ? 5.574 3.348 -0.626 1 97.69 84 LEU A N 1
ATOM 624 C CA . LEU A 1 84 ? 6.977 3.234 -0.237 1 97.69 84 LEU A CA 1
ATOM 625 C C . LEU A 1 84 ? 7.156 2.166 0.835 1 97.69 84 LEU A C 1
ATOM 627 O O . LEU A 1 84 ? 6.371 2.09 1.781 1 97.69 84 LEU A O 1
ATOM 631 N N . ASP A 1 85 ? 8.18 1.316 0.64 1 98 85 ASP A N 1
ATOM 632 C CA . ASP A 1 85 ? 8.633 0.423 1.701 1 98 85 ASP A CA 1
ATOM 633 C C . ASP A 1 85 ? 9.578 1.144 2.658 1 98 85 ASP A C 1
ATOM 635 O O . ASP A 1 85 ? 10.578 1.729 2.232 1 98 85 ASP A O 1
ATOM 639 N N . ARG A 1 86 ? 9.227 1.115 3.912 1 97.06 86 ARG A N 1
ATOM 640 C CA . ARG A 1 86 ? 10.125 1.668 4.922 1 97.06 86 ARG A CA 1
ATOM 641 C C . ARG A 1 86 ? 10.484 0.618 5.969 1 97.06 86 ARG A C 1
ATOM 643 O O . ARG A 1 86 ? 9.688 0.311 6.852 1 97.06 86 ARG A O 1
ATOM 650 N N . ILE A 1 87 ? 11.719 0.115 5.887 1 97.75 87 ILE A N 1
ATOM 651 C CA . ILE A 1 87 ? 12.234 -0.898 6.801 1 97.75 87 ILE A CA 1
ATOM 652 C C . ILE A 1 87 ? 13.484 -0.374 7.496 1 97.75 87 ILE A C 1
ATOM 654 O O . ILE A 1 87 ? 14.484 -0.058 6.844 1 97.75 87 ILE A O 1
ATOM 658 N N . VAL A 1 88 ? 13.359 -0.231 8.719 1 95.94 88 VAL A N 1
ATOM 659 C CA . VAL A 1 88 ? 14.477 0.238 9.523 1 95.94 88 VAL A CA 1
ATOM 660 C C . VAL A 1 88 ? 14.984 -0.893 10.422 1 95.94 88 VAL A C 1
ATOM 662 O O . VAL A 1 88 ? 14.211 -1.481 11.18 1 95.94 88 VAL A O 1
ATOM 665 N N . ARG A 1 89 ? 16.203 -1.153 10.359 1 97.12 89 ARG A N 1
ATOM 666 C CA . ARG A 1 89 ? 16.812 -2.201 11.164 1 97.12 89 ARG A CA 1
ATOM 667 C C . ARG A 1 89 ? 17.703 -1.606 12.258 1 97.12 89 ARG A C 1
ATOM 669 O O . ARG A 1 89 ? 18.25 -0.514 12.094 1 97.12 89 ARG A O 1
ATOM 676 N N . ASP A 1 90 ? 17.766 -2.342 13.375 1 96.56 90 ASP A N 1
ATOM 677 C CA . ASP A 1 90 ? 18.656 -1.898 14.445 1 96.56 90 ASP A CA 1
ATOM 678 C C . ASP A 1 90 ? 20.094 -2.355 14.188 1 96.56 90 ASP A C 1
ATOM 680 O O . ASP A 1 90 ? 20.406 -2.861 13.102 1 96.56 90 ASP A O 1
ATOM 684 N N . ASP A 1 91 ? 20.906 -2.154 15.156 1 96.81 91 ASP A N 1
ATOM 685 C CA . ASP A 1 91 ? 22.328 -2.35 14.977 1 96.81 91 ASP A CA 1
ATOM 686 C C . ASP A 1 91 ? 22.672 -3.826 14.789 1 96.81 91 ASP A C 1
ATOM 688 O O . ASP A 1 91 ? 23.719 -4.164 14.234 1 96.81 91 ASP A O 1
ATOM 692 N N . VAL A 1 92 ? 21.797 -4.758 15.18 1 97.19 92 VAL A 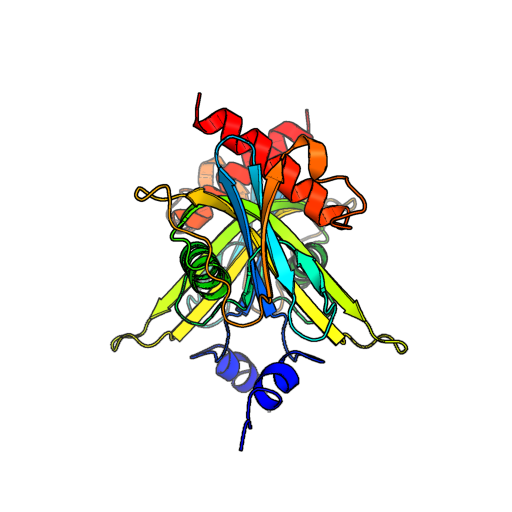N 1
ATOM 693 C CA . VAL A 1 92 ? 22.109 -6.18 15.07 1 97.19 92 VAL A CA 1
ATOM 694 C C . VAL A 1 92 ? 21.297 -6.801 13.938 1 97.19 92 VAL A C 1
ATOM 696 O O . VAL A 1 92 ? 21.25 -8.023 13.805 1 97.19 92 VAL A O 1
ATOM 699 N N . GLY A 1 93 ? 20.547 -5.977 13.195 1 96.44 93 GLY A N 1
ATOM 700 C CA . GLY A 1 93 ? 19.922 -6.449 11.977 1 96.44 93 GLY A CA 1
ATOM 701 C C . GLY A 1 93 ? 18.453 -6.781 12.156 1 96.44 93 GLY A C 1
ATOM 702 O O . GLY A 1 93 ? 17.766 -7.168 11.203 1 96.44 93 GLY A O 1
ATOM 703 N N . ARG A 1 94 ? 17.969 -6.633 13.375 1 97 94 ARG A N 1
ATOM 704 C CA . ARG A 1 94 ? 16.547 -6.883 13.609 1 97 94 ARG A CA 1
ATOM 705 C C . ARG A 1 94 ? 15.688 -5.742 13.078 1 97 94 ARG A C 1
ATOM 707 O O . ARG A 1 94 ? 16.062 -4.57 13.195 1 97 94 ARG A O 1
ATOM 714 N N . VAL A 1 95 ? 14.562 -6.113 12.547 1 97.75 95 VAL A N 1
ATOM 715 C CA . VAL A 1 95 ? 13.664 -5.09 12.016 1 97.75 95 VAL A CA 1
ATOM 716 C C . VAL A 1 95 ? 13.031 -4.309 13.164 1 97.75 95 VAL A C 1
ATOM 718 O O . VAL A 1 95 ? 12.172 -4.836 13.875 1 97.75 95 VAL A O 1
ATOM 721 N N . ARG A 1 96 ? 13.43 -3.088 13.273 1 96.75 96 ARG A N 1
ATOM 722 C CA . ARG A 1 96 ? 12.906 -2.24 14.336 1 96.75 96 ARG A CA 1
ATOM 723 C C . ARG A 1 96 ? 11.57 -1.626 13.93 1 96.75 96 ARG A C 1
ATOM 725 O O . ARG A 1 96 ? 10.648 -1.546 14.742 1 96.75 96 ARG A O 1
ATOM 732 N N . PHE A 1 97 ? 11.539 -1.13 12.734 1 95.94 97 PHE A N 1
ATOM 733 C CA . PHE A 1 97 ? 10.305 -0.59 12.172 1 95.94 97 PHE A CA 1
ATOM 734 C C . PHE A 1 97 ? 10.07 -1.131 10.766 1 95.94 97 PHE A C 1
ATOM 736 O O . PHE A 1 97 ? 11.023 -1.293 9.992 1 95.94 97 PHE A O 1
ATOM 743 N N . HIS A 1 98 ? 8.836 -1.416 10.359 1 98.06 98 HIS A N 1
ATOM 744 C CA . HIS A 1 98 ? 8.438 -1.809 9.016 1 98.06 98 HIS A CA 1
ATOM 745 C C . HIS A 1 98 ? 7.078 -1.219 8.648 1 98.06 98 HIS A C 1
ATOM 747 O O . HIS A 1 98 ? 6.043 -1.674 9.141 1 98.06 98 HIS A O 1
ATOM 753 N N . TYR A 1 99 ? 7.16 -0.245 7.766 1 97.88 99 TYR A N 1
ATOM 754 C CA . TYR A 1 99 ? 5.949 0.398 7.277 1 97.88 99 TYR A CA 1
ATOM 755 C C . TYR A 1 99 ? 5.82 0.245 5.766 1 97.88 99 TYR A C 1
ATOM 757 O O . TYR A 1 99 ? 6.816 0.331 5.039 1 97.88 99 TYR A O 1
ATOM 765 N N . VAL A 1 100 ? 4.672 -0.043 5.316 1 98.69 100 VAL A N 1
ATOM 766 C CA . VAL A 1 100 ? 4.254 0.227 3.943 1 98.69 100 VAL A CA 1
ATOM 767 C C . VAL A 1 100 ? 3.453 1.526 3.893 1 98.69 100 VAL A C 1
ATOM 769 O O . VAL A 1 100 ? 2.342 1.599 4.422 1 98.69 100 VAL A O 1
ATOM 772 N N . LEU A 1 101 ? 4.031 2.527 3.275 1 98.44 101 LEU A N 1
ATOM 773 C CA . LEU A 1 101 ? 3.469 3.873 3.297 1 98.44 101 LEU A CA 1
ATOM 774 C C . LEU A 1 101 ? 2.684 4.152 2.02 1 98.44 101 LEU A C 1
ATOM 776 O O . LEU A 1 101 ? 3.219 4.023 0.916 1 98.44 101 LEU A O 1
ATOM 780 N N . ILE A 1 102 ? 1.426 4.461 2.172 1 98.81 102 ILE A N 1
ATOM 781 C CA . ILE A 1 102 ? 0.572 4.836 1.052 1 98.81 102 ILE A CA 1
ATOM 782 C C . ILE A 1 102 ? 0.473 6.359 0.969 1 98.81 102 ILE A C 1
ATOM 784 O O . ILE A 1 102 ? -0.05 7.004 1.882 1 98.81 102 ILE A O 1
ATOM 788 N N . GLU A 1 103 ? 0.992 6.926 -0.138 1 98.75 103 GLU A N 1
ATOM 789 C CA . GLU A 1 103 ? 1.078 8.367 -0.337 1 98.75 103 GLU A CA 1
ATOM 790 C C . GLU A 1 103 ? -0.07 8.875 -1.206 1 98.75 103 GLU A C 1
ATOM 792 O O . GLU A 1 103 ? -0.251 8.414 -2.334 1 98.75 103 GLU A O 1
ATOM 797 N N . TRP A 1 104 ? -0.817 9.844 -0.718 1 98.75 104 TRP A N 1
ATOM 798 C CA . TRP A 1 104 ? -1.979 10.367 -1.427 1 98.75 104 TRP A CA 1
ATOM 799 C C . TRP A 1 104 ? -1.773 11.836 -1.794 1 98.75 104 TRP A C 1
ATOM 801 O O . TRP A 1 104 ? -1.261 12.617 -0.99 1 98.75 104 TRP A O 1
ATOM 811 N N . LEU A 1 105 ? -2.18 12.164 -2.982 1 98.62 105 LEU A N 1
ATOM 812 C CA . LEU A 1 105 ? -2.463 13.555 -3.307 1 98.62 105 LEU A CA 1
ATOM 813 C C . LEU A 1 105 ? -3.803 13.984 -2.723 1 98.62 105 LEU A C 1
ATOM 815 O O . LEU A 1 105 ? -4.824 13.336 -2.957 1 98.62 105 LEU A O 1
ATOM 819 N N . CYS A 1 106 ? -3.727 15.031 -1.979 1 97.81 106 CYS A N 1
ATOM 820 C CA . CYS A 1 106 ? -4.945 15.609 -1.429 1 97.81 106 CYS A CA 1
ATOM 821 C C . CYS A 1 106 ? -5.062 17.078 -1.798 1 97.81 106 CYS A C 1
ATOM 823 O O . CYS A 1 106 ? -4.051 17.766 -1.984 1 97.81 106 CYS A O 1
ATOM 825 N N . VAL A 1 107 ? -6.344 17.547 -1.882 1 95.25 107 VAL A N 1
ATOM 826 C CA . VAL A 1 107 ? -6.605 18.953 -2.1 1 95.25 107 VAL A CA 1
ATOM 827 C C . VAL A 1 107 ? -7.508 19.5 -0.991 1 95.25 107 VAL A C 1
ATOM 829 O O . VAL A 1 107 ? -8.211 18.719 -0.328 1 95.25 107 VAL A O 1
ATOM 832 N N . VAL A 1 108 ? -7.41 20.797 -0.768 1 91.69 108 VAL A N 1
ATOM 833 C CA . VAL A 1 108 ? -8.195 21.422 0.295 1 91.69 108 VAL A CA 1
ATOM 834 C C . VAL A 1 108 ? -9.664 21.453 -0.106 1 91.69 108 VAL A C 1
ATOM 836 O O . VAL A 1 108 ? -9.992 21.781 -1.248 1 91.69 108 VAL A O 1
ATOM 839 N N . GLY A 1 109 ? -10.5 20.984 0.792 1 78.5 109 GLY A N 1
ATOM 840 C CA . GLY A 1 109 ? -11.938 21.016 0.561 1 78.5 109 GLY A CA 1
ATOM 841 C C . GLY A 1 109 ? -12.492 22.422 0.441 1 78.5 109 GLY A C 1
ATOM 842 O O . GLY A 1 109 ? -11.734 23.375 0.322 1 78.5 109 GLY A O 1
ATOM 843 N N . GLU A 1 110 ? -13.82 22.484 0.353 1 67.38 110 GLU A N 1
ATOM 844 C CA . GLU A 1 110 ? -14.602 23.672 -0.008 1 67.38 110 GLU A CA 1
ATOM 845 C C . GLU A 1 110 ? -14.406 24.797 1.008 1 67.38 110 GLU A C 1
ATOM 847 O O . GLU A 1 110 ? -14.836 25.922 0.779 1 67.38 110 GLU A O 1
ATOM 852 N N . GLU A 1 111 ? -13.969 24.641 2.123 1 62.38 111 GLU A N 1
ATOM 853 C CA . GLU A 1 111 ? -13.812 25.766 3.047 1 62.38 111 GLU A CA 1
ATOM 854 C C . GLU A 1 111 ? -12.344 26.188 3.143 1 62.38 111 GLU A C 1
ATOM 856 O O . GLU A 1 111 ? -11.695 25.969 4.168 1 62.38 111 GLU A O 1
ATOM 861 N N . PRO A 1 112 ? -12.047 26.984 1.994 1 59.75 112 PRO A N 1
ATOM 862 C CA . PRO A 1 112 ? -10.695 27.516 1.967 1 59.75 112 PRO A CA 1
ATOM 863 C C . PRO A 1 112 ? -10.484 28.641 2.99 1 59.75 112 PRO A C 1
ATOM 865 O O . PRO A 1 112 ? -11.422 29.359 3.324 1 59.75 112 PRO A O 1
ATOM 868 N N . GLY A 1 113 ? -9.617 28.469 3.957 1 62.97 113 GLY A N 1
ATOM 869 C CA . GLY A 1 113 ? -9.258 29.547 4.867 1 62.97 113 GLY A CA 1
ATOM 870 C C . GLY A 1 113 ? -9.148 29.094 6.312 1 62.97 113 GLY A C 1
ATOM 871 O O . GLY A 1 113 ? -9.117 29.922 7.223 1 62.97 113 GLY A O 1
ATOM 872 N N . ILE A 1 114 ? -9.312 27.953 6.379 1 65 114 ILE A N 1
ATOM 873 C CA . ILE A 1 114 ? -9.219 27.516 7.77 1 65 114 ILE A CA 1
ATOM 874 C C . ILE A 1 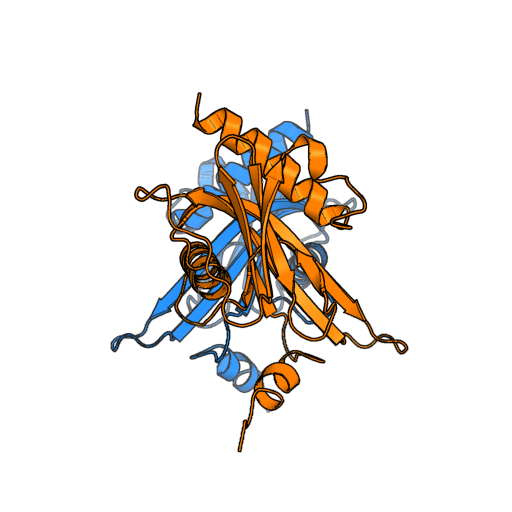114 ? -7.773 27.625 8.25 1 65 114 ILE A C 1
ATOM 876 O O . ILE A 1 114 ? -6.844 27.312 7.5 1 65 114 ILE A O 1
ATOM 880 N N . GLU A 1 115 ? -7.707 28.344 9.336 1 80.44 115 GLU A N 1
ATOM 881 C CA . GLU A 1 115 ? -6.41 28.375 10.008 1 80.44 115 GLU A CA 1
ATOM 882 C C . GLU A 1 115 ? -5.969 26.984 10.438 1 80.44 115 GLU A C 1
ATOM 884 O O . GLU A 1 115 ? -6.781 26.188 10.922 1 80.44 115 GLU A O 1
ATOM 889 N N . LEU A 1 116 ? -4.691 26.766 10.078 1 87 116 LEU A N 1
ATOM 890 C CA . LEU A 1 116 ? -4.113 25.5 10.508 1 87 116 LEU A CA 1
ATOM 891 C C . LEU A 1 116 ? -4.07 25.422 12.031 1 87 116 LEU A C 1
ATOM 893 O O . LEU A 1 116 ? -3.664 26.375 12.703 1 87 116 LEU A O 1
ATOM 897 N N . VAL A 1 117 ? -4.605 24.375 12.547 1 86.06 117 VAL A N 1
ATOM 898 C CA . VAL A 1 117 ? -4.547 24.094 13.977 1 86.06 117 VAL A CA 1
ATOM 899 C C . VAL A 1 117 ? -3.795 22.797 14.227 1 86.06 117 VAL A C 1
ATOM 901 O O . VAL A 1 117 ? -4.219 21.734 13.773 1 86.06 117 VAL A O 1
ATOM 904 N N . CYS A 1 118 ? -2.648 22.906 14.867 1 85.19 118 CYS A N 1
ATOM 905 C CA . CYS A 1 118 ? -1.854 21.703 15.109 1 85.19 118 CYS A CA 1
ATOM 906 C C . CYS A 1 118 ? -2.43 20.891 16.266 1 85.19 118 CYS A C 1
ATOM 908 O O . CYS A 1 118 ? -2.885 21.469 17.266 1 85.19 118 CYS A O 1
ATOM 910 N N . GLY A 1 119 ? -2.561 19.703 16.062 1 81.88 119 GLY A N 1
ATOM 911 C CA . GLY A 1 119 ? -3 18.75 17.062 1 81.88 119 GLY A CA 1
ATOM 912 C C . GLY A 1 119 ? -2.238 17.438 17.016 1 81.88 119 GLY A C 1
ATOM 913 O O . GLY A 1 119 ? -1.319 17.281 16.203 1 81.88 119 GLY A O 1
ATOM 914 N N . ASP A 1 120 ? -2.549 16.656 18.031 1 78.94 120 ASP A N 1
ATOM 915 C CA . ASP A 1 120 ? -1.937 15.328 18.125 1 78.94 120 ASP A CA 1
ATOM 916 C C . ASP A 1 120 ? -0.418 15.438 18.25 1 78.94 120 ASP A C 1
ATOM 918 O O . ASP A 1 120 ? 0.09 16.109 19.156 1 78.94 120 ASP A O 1
ATOM 922 N N . ASP A 1 121 ? 0.317 14.836 17.344 1 79.69 121 ASP A N 1
ATOM 923 C CA . ASP A 1 121 ? 1.769 14.766 17.484 1 79.69 121 ASP A CA 1
ATOM 924 C C . ASP A 1 121 ? 2.457 15.781 16.578 1 79.69 121 ASP A C 1
ATOM 926 O O . ASP A 1 121 ? 3.686 15.797 16.469 1 79.69 121 ASP A O 1
ATOM 930 N N . ALA A 1 122 ? 1.671 16.703 16.047 1 90.19 122 ALA A N 1
ATOM 931 C CA . ALA A 1 122 ? 2.256 17.766 15.234 1 90.19 122 ALA A CA 1
ATOM 932 C C . ALA A 1 122 ? 2.418 19.047 16.047 1 90.19 122 ALA A C 1
ATOM 934 O O . ALA A 1 122 ? 1.482 19.484 16.719 1 90.19 122 ALA A O 1
ATOM 935 N N . THR A 1 123 ? 3.59 19.703 16.031 1 92.88 123 THR A N 1
ATOM 936 C CA . THR A 1 123 ? 3.854 20.922 16.797 1 92.88 123 THR A CA 1
ATOM 937 C C . THR A 1 123 ? 3.709 22.156 15.93 1 92.88 123 THR A C 1
ATOM 939 O O . THR A 1 123 ? 3.586 23.266 16.438 1 92.88 123 THR A O 1
ATOM 942 N N . ASP A 1 124 ? 3.773 21.969 14.703 1 94.31 124 ASP A N 1
ATOM 943 C CA . ASP A 1 124 ? 3.635 23.062 13.742 1 94.31 124 ASP A CA 1
ATOM 944 C C . ASP A 1 124 ? 3.137 22.547 12.391 1 94.31 124 ASP A C 1
ATOM 946 O O . ASP A 1 124 ? 3.211 21.359 12.117 1 94.31 124 ASP A O 1
ATOM 950 N N . ALA A 1 125 ? 2.555 23.422 11.633 1 96.19 125 ALA A N 1
ATOM 951 C CA . ALA A 1 125 ? 2.119 23.172 10.258 1 96.19 125 ALA A CA 1
ATOM 952 C C . ALA A 1 125 ? 2.342 24.406 9.375 1 96.19 125 ALA A C 1
ATOM 954 O O . ALA A 1 125 ? 2.053 25.531 9.789 1 96.19 125 ALA A O 1
ATOM 955 N N . VAL A 1 126 ? 2.869 24.109 8.156 1 95.5 126 VAL A N 1
ATOM 956 C CA . VAL A 1 126 ? 3.188 25.25 7.301 1 95.5 126 VAL A CA 1
ATOM 957 C C . VAL A 1 126 ? 2.906 24.906 5.844 1 95.5 126 VAL A C 1
ATOM 959 O O . VAL A 1 126 ? 3.078 23.75 5.43 1 95.5 126 VAL A O 1
ATOM 962 N N . TRP A 1 127 ? 2.422 25.891 5.16 1 96.31 127 TRP A N 1
ATOM 963 C CA . TRP A 1 127 ? 2.402 25.812 3.703 1 96.31 127 TRP A CA 1
ATOM 964 C C . TRP A 1 127 ? 3.762 26.188 3.121 1 96.31 127 TRP A C 1
ATOM 966 O O . TRP A 1 127 ? 4.301 27.25 3.428 1 96.31 127 TRP A O 1
ATOM 976 N N . VAL A 1 128 ? 4.32 25.312 2.297 1 97.5 128 VAL A N 1
ATOM 977 C CA . VAL A 1 128 ? 5.641 25.531 1.715 1 97.5 128 VAL A CA 1
ATOM 978 C C . VAL A 1 128 ? 5.523 25.656 0.197 1 97.5 128 VAL A C 1
ATOM 980 O O . VAL A 1 128 ? 4.934 24.781 -0.454 1 97.5 128 VAL A O 1
ATOM 983 N N . ALA A 1 129 ? 6.137 26.703 -0.309 1 96.94 129 ALA A N 1
ATOM 984 C CA . ALA A 1 129 ? 6.129 26.891 -1.758 1 96.94 129 ALA A CA 1
ATOM 985 C C . ALA A 1 129 ? 6.934 25.797 -2.457 1 96.94 129 ALA A C 1
ATOM 987 O O . ALA A 1 129 ? 7.934 25.312 -1.922 1 96.94 129 ALA A O 1
ATOM 988 N N . ARG A 1 130 ? 6.461 25.438 -3.654 1 96.31 130 ARG A N 1
ATOM 989 C CA . ARG A 1 130 ? 7.16 24.438 -4.461 1 96.31 130 ARG A CA 1
ATOM 990 C C . ARG A 1 130 ? 8.648 24.766 -4.555 1 96.31 130 ARG A C 1
ATOM 992 O O . ARG A 1 130 ? 9.492 23.859 -4.484 1 96.31 130 ARG A O 1
ATOM 999 N N . SER A 1 131 ? 9.008 26.031 -4.699 1 95.81 131 SER A N 1
ATOM 1000 C CA . SER A 1 131 ? 10.391 26.469 -4.871 1 95.81 131 SER A CA 1
ATOM 1001 C C . SER A 1 131 ? 11.195 26.266 -3.586 1 95.81 131 SER A C 1
ATOM 1003 O O . SER A 1 131 ? 12.422 26.328 -3.602 1 95.81 131 SER A O 1
ATOM 1005 N N . GLU A 1 132 ? 10.586 26 -2.484 1 97.31 132 GLU A N 1
ATOM 1006 C CA . GLU A 1 132 ? 11.258 26 -1.19 1 97.31 132 GLU A CA 1
ATOM 1007 C C . GLU A 1 132 ? 11.359 24.578 -0.63 1 97.31 132 GLU A C 1
ATOM 1009 O O . GLU A 1 132 ? 12 24.359 0.395 1 97.31 132 GLU A O 1
ATOM 1014 N N . ILE A 1 133 ? 10.781 23.594 -1.268 1 96.81 133 ILE A N 1
ATOM 1015 C CA . ILE A 1 133 ? 10.695 22.25 -0.688 1 96.81 133 ILE A CA 1
ATOM 1016 C C . ILE A 1 133 ? 12.094 21.656 -0.577 1 96.81 133 ILE A C 1
ATOM 1018 O O . ILE A 1 133 ? 12.32 20.734 0.214 1 96.81 133 ILE A O 1
ATOM 1022 N N . TYR A 1 134 ? 13.078 22.141 -1.304 1 96.75 134 TYR A N 1
ATOM 1023 C CA . TYR A 1 134 ? 14.43 21.594 -1.302 1 96.75 134 TYR A CA 1
ATOM 1024 C C . TYR A 1 134 ? 15.297 22.281 -0.246 1 96.75 134 TYR A C 1
ATOM 1026 O O . TYR A 1 134 ? 16.453 21.891 -0.037 1 96.75 134 TYR A O 1
ATOM 1034 N N . SER A 1 135 ? 14.711 23.281 0.381 1 96.81 135 SER A N 1
ATOM 1035 C CA . SER A 1 135 ? 15.469 24.062 1.358 1 96.81 135 SER A CA 1
ATOM 1036 C C . SER A 1 135 ? 15.891 23.203 2.543 1 96.81 135 SER A C 1
ATOM 1038 O O . SER A 1 135 ? 15.109 22.375 3.025 1 96.81 135 SER A O 1
ATOM 1040 N N . GLU A 1 136 ? 17.078 23.453 3.098 1 95.25 136 GLU A N 1
ATOM 1041 C CA . GLU A 1 136 ? 17.562 22.766 4.293 1 95.25 136 GLU A CA 1
ATOM 1042 C C . GLU A 1 136 ? 16.688 23.078 5.504 1 95.25 136 GLU A C 1
ATOM 1044 O O . GLU A 1 136 ? 16.703 22.328 6.488 1 95.25 136 GLU A O 1
ATOM 1049 N N . THR A 1 137 ? 15.992 24.172 5.336 1 95.81 137 THR A N 1
ATOM 1050 C CA . THR A 1 137 ? 15.07 24.562 6.395 1 95.81 137 THR A CA 1
ATOM 1051 C C . THR A 1 137 ? 14.133 23.406 6.75 1 95.81 137 THR A C 1
ATOM 1053 O O . THR A 1 137 ? 13.828 23.188 7.922 1 95.81 137 THR A O 1
ATOM 1056 N N . TYR A 1 138 ? 13.742 22.641 5.785 1 97.5 138 TYR A N 1
ATOM 1057 C CA . TYR A 1 138 ? 12.758 21.578 6.012 1 97.5 138 TYR A CA 1
ATOM 1058 C C . TYR A 1 138 ? 13.422 20.219 6.031 1 97.5 138 TYR A C 1
ATOM 1060 O O . TYR A 1 138 ? 12.852 19.25 6.543 1 97.5 138 TYR A O 1
ATOM 1068 N N . GLY A 1 139 ? 14.578 20.047 5.418 1 96.62 139 GLY A N 1
ATOM 1069 C CA . GLY A 1 139 ? 15.375 18.844 5.492 1 96.62 139 GLY A CA 1
ATOM 1070 C C . GLY A 1 139 ? 14.625 17.594 5.051 1 96.62 139 GLY A C 1
ATOM 1071 O O . GLY A 1 139 ? 14.719 16.547 5.688 1 96.62 139 GLY A O 1
ATOM 1072 N N . LEU A 1 140 ? 13.867 17.656 4.043 1 97.06 140 LEU A N 1
ATOM 1073 C CA . LEU A 1 140 ? 13.086 16.531 3.559 1 97.06 140 LEU A CA 1
ATOM 1074 C C . LEU A 1 140 ? 13.977 15.5 2.883 1 97.06 140 LEU A C 1
ATOM 1076 O O . LEU A 1 140 ? 14.969 15.852 2.236 1 97.06 140 LEU A O 1
ATOM 1080 N N . THR A 1 141 ? 13.641 14.25 3.076 1 95 141 THR A N 1
ATOM 1081 C CA . THR A 1 141 ? 14.414 13.164 2.477 1 95 141 THR A CA 1
ATOM 1082 C C . THR A 1 141 ? 14.133 13.07 0.98 1 95 141 THR A C 1
ATOM 1084 O O . THR A 1 141 ? 13.109 13.555 0.5 1 95 141 THR A O 1
ATOM 1087 N N . GLU A 1 142 ? 14.977 12.359 0.266 1 96.56 142 GLU A N 1
ATOM 1088 C CA . GLU A 1 142 ? 14.859 12.227 -1.183 1 96.56 142 GLU A CA 1
ATOM 1089 C C . GLU A 1 142 ? 13.555 11.523 -1.563 1 96.56 142 GLU A C 1
ATOM 1091 O O . GLU A 1 142 ? 12.844 11.969 -2.465 1 96.56 142 GLU A O 1
ATOM 1096 N N . PRO A 1 143 ? 13.164 10.484 -0.873 1 96.19 143 PRO A N 1
ATOM 1097 C CA . PRO A 1 143 ? 11.898 9.852 -1.232 1 96.19 143 PRO A CA 1
ATOM 1098 C C . PRO A 1 143 ? 10.695 10.781 -1.024 1 96.19 143 PRO A C 1
ATOM 1100 O O . PRO A 1 143 ? 9.773 10.797 -1.845 1 96.19 143 PRO A O 1
ATOM 1103 N N . THR A 1 144 ? 10.727 11.539 0.007 1 96.94 144 THR A N 1
ATOM 1104 C CA . THR A 1 144 ? 9.648 12.477 0.271 1 96.94 144 THR A CA 1
ATOM 1105 C C . THR A 1 144 ? 9.578 13.539 -0.822 1 96.94 144 THR A C 1
ATOM 1107 O O . THR A 1 144 ? 8.5 13.859 -1.322 1 96.94 144 THR A O 1
ATOM 1110 N N . LEU A 1 145 ? 10.742 14.008 -1.183 1 98 145 LEU A N 1
ATOM 1111 C CA . LEU A 1 145 ? 10.797 15.008 -2.244 1 98 145 LEU A CA 1
ATOM 1112 C C . LEU A 1 145 ? 10.266 14.438 -3.555 1 98 145 LEU A C 1
ATOM 1114 O O . LEU A 1 145 ? 9.539 15.117 -4.281 1 98 145 LEU A O 1
ATOM 1118 N N . GLY A 1 146 ? 10.641 13.219 -3.828 1 97.69 146 GLY A N 1
ATOM 1119 C CA . GLY A 1 146 ? 10.133 12.57 -5.027 1 97.69 146 GLY A CA 1
ATOM 1120 C C . GLY A 1 146 ? 8.617 12.477 -5.055 1 97.69 146 GLY A C 1
ATOM 1121 O O . GLY A 1 146 ? 7.992 12.734 -6.086 1 97.69 146 GLY A O 1
ATOM 1122 N N . VAL A 1 147 ? 8.023 12.133 -3.977 1 98.12 147 VAL A N 1
ATOM 1123 C CA . VAL A 1 147 ? 6.574 12 -3.863 1 98.12 147 VAL A CA 1
ATOM 1124 C C . VAL A 1 147 ? 5.918 13.367 -4.039 1 98.12 147 VAL A C 1
ATOM 1126 O O . VAL A 1 147 ? 4.902 13.492 -4.73 1 98.12 147 VAL A O 1
ATOM 1129 N N . ILE A 1 148 ? 6.484 14.359 -3.443 1 98.38 148 ILE A N 1
ATOM 1130 C CA . ILE A 1 148 ? 5.945 15.711 -3.529 1 98.38 148 ILE A CA 1
ATOM 1131 C C . ILE A 1 148 ? 5.965 16.188 -4.98 1 98.38 148 ILE A C 1
ATOM 1133 O O . ILE A 1 148 ? 4.973 16.719 -5.477 1 98.38 148 ILE A O 1
ATOM 1137 N N . GLU A 1 149 ? 7.047 15.961 -5.629 1 97.69 149 GLU A N 1
ATOM 1138 C CA . GLU A 1 149 ? 7.164 16.375 -7.023 1 97.69 149 GLU A CA 1
ATOM 1139 C C . GLU A 1 149 ? 6.117 15.695 -7.895 1 97.69 149 GLU A C 1
ATOM 1141 O O . GLU A 1 149 ? 5.48 16.344 -8.734 1 97.69 149 GLU A O 1
ATOM 1146 N N . LYS A 1 150 ? 5.977 14.422 -7.699 1 97.12 150 LYS A N 1
ATOM 1147 C CA . LYS A 1 150 ? 4.961 13.688 -8.445 1 97.12 150 LYS A CA 1
ATOM 1148 C C . LYS A 1 150 ? 3.566 14.25 -8.188 1 97.12 150 LYS A C 1
ATOM 1150 O O . LYS A 1 150 ? 2.773 14.406 -9.117 1 97.12 150 LYS A O 1
ATOM 1155 N N . ALA A 1 151 ? 3.295 14.562 -6.969 1 97.81 151 ALA A N 1
ATOM 1156 C CA . ALA A 1 151 ? 1.99 15.094 -6.578 1 97.81 151 ALA A CA 1
ATOM 1157 C C . ALA A 1 151 ? 1.735 16.453 -7.219 1 97.81 151 ALA A C 1
ATOM 1159 O O . ALA A 1 151 ? 0.64 16.719 -7.723 1 97.81 151 ALA A O 1
ATOM 1160 N N . LEU A 1 152 ? 2.711 17.281 -7.191 1 96.94 152 LEU A N 1
ATOM 1161 C CA . LEU A 1 152 ? 2.572 18.625 -7.75 1 96.94 152 LEU A CA 1
ATOM 1162 C C . LEU A 1 152 ? 2.328 18.562 -9.25 1 96.94 152 LEU A C 1
ATOM 1164 O O . LEU A 1 152 ? 1.492 19.297 -9.781 1 96.94 152 LEU A O 1
ATOM 1168 N N . LYS A 1 153 ? 3.039 17.688 -9.906 1 95.56 153 LYS A N 1
ATOM 1169 C CA . LYS A 1 153 ? 2.836 17.516 -11.336 1 95.56 153 LYS A CA 1
ATOM 1170 C C . LYS A 1 153 ? 1.417 17.047 -11.641 1 95.56 153 LYS A C 1
ATOM 1172 O O . LYS A 1 153 ? 0.766 17.562 -12.555 1 95.56 153 LYS A O 1
ATOM 1177 N N . LEU A 1 154 ? 0.989 16.125 -10.867 1 95.31 154 LEU A N 1
ATOM 1178 C CA . LEU A 1 154 ? -0.356 15.594 -11.062 1 95.31 154 LEU A CA 1
ATOM 1179 C C . LEU A 1 154 ? -1.408 16.656 -10.781 1 95.31 154 LEU A C 1
ATOM 1181 O O . LEU A 1 154 ? -2.395 16.781 -11.508 1 95.31 154 LEU A O 1
ATOM 1185 N N . ALA A 1 155 ? -1.237 17.359 -9.742 1 94.19 155 ALA A N 1
ATOM 1186 C CA . ALA A 1 155 ? -2.172 18.422 -9.383 1 94.19 155 ALA A CA 1
ATOM 1187 C C . ALA A 1 155 ? -2.311 19.438 -10.508 1 94.19 155 ALA A C 1
ATOM 1189 O O . ALA A 1 155 ? -3.404 19.953 -10.766 1 94.19 155 ALA A O 1
ATOM 1190 N N . GLU A 1 156 ? -1.221 19.719 -11.164 1 92.25 156 GLU A N 1
ATOM 1191 C CA . GLU A 1 156 ? -1.227 20.656 -12.289 1 92.25 156 GLU A CA 1
ATOM 1192 C C . GLU A 1 156 ? -2.055 20.109 -13.445 1 92.25 156 GLU A C 1
ATOM 1194 O O . GLU A 1 156 ? -2.727 20.875 -14.148 1 92.25 156 GLU A O 1
ATOM 1199 N N . THR A 1 157 ? -2.008 18.766 -13.586 1 89.75 157 THR A N 1
ATOM 1200 C CA . THR A 1 157 ? -2.707 18.109 -14.688 1 89.75 157 THR A CA 1
ATOM 1201 C C . THR A 1 157 ? -4.211 18.078 -14.438 1 89.75 157 THR A C 1
ATOM 1203 O O . THR A 1 157 ? -5.008 18.188 -15.367 1 89.75 157 THR A O 1
ATOM 1206 N N . ILE A 1 158 ? -4.637 17.969 -13.266 1 84.56 158 ILE A N 1
ATOM 1207 C CA . ILE A 1 158 ? -6.047 17.891 -12.906 1 84.56 158 ILE A CA 1
ATOM 1208 C C . ILE A 1 158 ? -6.691 19.266 -13 1 84.56 158 ILE A C 1
ATOM 1210 O O . ILE A 1 158 ? -7.871 19.391 -13.344 1 84.56 158 ILE A O 1
ATOM 1214 N N . GLU A 1 159 ? -6.074 20.297 -12.586 1 74.12 159 GLU A N 1
ATOM 1215 C CA . GLU A 1 159 ? -6.582 21.672 -12.648 1 74.12 159 GLU A CA 1
ATOM 1216 C C . GLU A 1 159 ? -6.723 22.141 -14.094 1 74.12 159 GLU A C 1
ATOM 1218 O O . GLU A 1 159 ? -7.508 23.047 -14.383 1 74.12 159 GLU A O 1
ATOM 1223 N N . ARG A 1 160 ? -6.074 21.469 -15.086 1 65.81 160 ARG A N 1
ATOM 1224 C CA . ARG A 1 160 ? -6.199 21.844 -16.5 1 65.81 160 ARG A CA 1
ATOM 1225 C C . ARG A 1 160 ? -7.359 21.094 -17.156 1 65.81 160 ARG A C 1
ATOM 1227 O O . ARG A 1 160 ? -7.637 19.938 -16.812 1 65.81 160 ARG A O 1
ATOM 1234 N N . MET B 1 1 ? -0.224 -36.375 12.766 1 25.22 1 MET B N 1
ATOM 1235 C CA . MET B 1 1 ? -0.745 -35.312 13.617 1 25.22 1 MET B CA 1
ATOM 1236 C C . MET B 1 1 ? -0.693 -33.969 12.898 1 25.22 1 MET B C 1
ATOM 1238 O O . MET B 1 1 ? 0.361 -33.312 12.844 1 25.22 1 MET B O 1
ATOM 1242 N N . THR B 1 2 ? -1.188 -33.781 11.711 1 31.73 2 THR B N 1
ATOM 1243 C CA . THR B 1 2 ? -1.184 -32.906 10.555 1 31.73 2 THR B CA 1
ATOM 1244 C C . THR B 1 2 ? -1.646 -31.5 10.953 1 31.73 2 THR B C 1
ATOM 1246 O O . THR B 1 2 ? -2.846 -31.25 11.102 1 31.73 2 THR B O 1
ATOM 1249 N N . GLN B 1 3 ? -0.943 -30.844 11.984 1 28.27 3 GLN B N 1
ATOM 1250 C CA . GLN B 1 3 ? -1.181 -29.781 12.969 1 28.27 3 GLN B CA 1
ATOM 1251 C C . GLN B 1 3 ? -1.849 -28.578 12.328 1 28.27 3 GLN B C 1
ATOM 1253 O O . GLN B 1 3 ? -3.07 -28.422 12.398 1 28.27 3 GLN B O 1
ATOM 1258 N N . ASP B 1 4 ? -1.27 -27.234 12.672 1 31.42 4 ASP B N 1
ATOM 1259 C CA . ASP B 1 4 ? -1.51 -25.906 13.227 1 31.42 4 ASP B CA 1
ATOM 1260 C C . ASP B 1 4 ? -1.771 -24.891 12.117 1 31.42 4 ASP B C 1
ATOM 1262 O O . ASP B 1 4 ? -0.963 -23.984 11.891 1 31.42 4 ASP B O 1
ATOM 1266 N N . GLY B 1 5 ? -2.006 -25.203 11.086 1 35 5 GLY B N 1
ATOM 1267 C CA . GLY B 1 5 ? -2.465 -24.297 10.039 1 35 5 GLY B CA 1
ATOM 1268 C C . GLY B 1 5 ? -3.611 -23.406 10.484 1 35 5 GLY B C 1
ATOM 1269 O O . GLY B 1 5 ? -4.066 -22.547 9.727 1 35 5 GLY B O 1
ATOM 1270 N N . SER B 1 6 ? -4.57 -23.922 11.305 1 36.75 6 SER B N 1
ATOM 1271 C CA . SER B 1 6 ? -5.742 -23.281 11.891 1 36.75 6 SER B CA 1
ATOM 1272 C C . SER B 1 6 ? -5.352 -22.047 12.703 1 36.75 6 SER B C 1
ATOM 1274 O O . SER B 1 6 ? -6.086 -21.062 12.734 1 36.75 6 SER B O 1
ATOM 1276 N N . LYS B 1 7 ? -4.312 -22.109 13.461 1 40.12 7 LYS B N 1
ATOM 1277 C CA . LYS B 1 7 ? -3.871 -21.047 14.367 1 40.12 7 LYS B CA 1
ATOM 1278 C C . LYS B 1 7 ? -3.389 -19.828 13.586 1 40.12 7 LYS B C 1
ATOM 1280 O O . LYS B 1 7 ? -3.383 -18.703 14.117 1 40.12 7 LYS B O 1
ATOM 1285 N N . ILE B 1 8 ? -2.705 -20.078 12.508 1 41.31 8 ILE B N 1
ATOM 1286 C CA . ILE B 1 8 ? -2.129 -19.031 11.68 1 41.31 8 ILE B CA 1
ATOM 1287 C C . ILE B 1 8 ? -3.246 -18.234 11.008 1 41.31 8 ILE B C 1
ATOM 1289 O O . ILE B 1 8 ? -3.109 -17.031 10.781 1 41.31 8 ILE B O 1
ATOM 1293 N N . ARG B 1 9 ? -4.414 -18.969 10.508 1 48.25 9 ARG B N 1
ATOM 1294 C CA . ARG B 1 9 ? -5.57 -18.344 9.875 1 48.25 9 ARG B CA 1
ATOM 1295 C C . ARG B 1 9 ? -6.387 -17.547 10.883 1 48.25 9 ARG B C 1
ATOM 1297 O O . ARG B 1 9 ? -7.18 -16.688 10.5 1 48.25 9 ARG B O 1
ATOM 1304 N N . ALA B 1 10 ? -6.469 -18.125 12.062 1 49.53 10 ALA B N 1
ATOM 1305 C CA . ALA B 1 10 ? -7.121 -17.594 13.25 1 49.53 10 ALA B CA 1
ATOM 1306 C C . ALA B 1 10 ? -6.641 -16.172 13.547 1 49.53 10 ALA B C 1
ATOM 1308 O O . ALA B 1 10 ? -7.418 -15.328 14.008 1 49.53 10 ALA B O 1
ATOM 1309 N N . GLY B 1 11 ? -5.543 -15.797 12.867 1 69.31 11 GLY B N 1
ATOM 1310 C CA . GLY B 1 11 ? -4.965 -14.516 13.234 1 69.31 11 GLY B CA 1
ATOM 1311 C C . GLY B 1 11 ? -5.266 -13.414 12.234 1 69.31 11 GLY B C 1
ATOM 1312 O O . GLY B 1 11 ? -5.055 -12.234 12.516 1 69.31 11 GLY B O 1
ATOM 1313 N N . ARG B 1 12 ? -6.027 -13.961 11.102 1 85.94 12 ARG B N 1
ATOM 1314 C CA . ARG B 1 12 ? -6.273 -12.938 10.094 1 85.94 12 ARG B CA 1
ATOM 1315 C C . ARG B 1 12 ? -7.668 -12.336 10.25 1 85.94 12 ARG B C 1
ATOM 1317 O O . ARG B 1 12 ? -7.949 -11.258 9.727 1 85.94 12 ARG B O 1
ATOM 1324 N N . GLU B 1 13 ? -8.469 -13.117 10.883 1 92.25 13 GLU B N 1
ATOM 1325 C CA . GLU B 1 13 ? -9.82 -12.617 11.109 1 92.25 13 GLU B CA 1
ATOM 1326 C C . GLU B 1 13 ? -9.859 -11.656 12.297 1 92.25 13 GLU B C 1
ATOM 1328 O O . GLU B 1 13 ? -9.188 -11.875 13.305 1 92.25 13 GLU B O 1
ATOM 1333 N N . TYR B 1 14 ? -10.766 -10.648 12.055 1 95.56 14 TYR B N 1
ATOM 1334 C CA . TYR B 1 14 ? -10.992 -9.633 13.078 1 95.56 14 TYR B CA 1
ATOM 1335 C C . TYR B 1 14 ? -9.664 -9.062 13.578 1 95.56 14 TYR B C 1
ATOM 1337 O O . TYR B 1 14 ? -9.352 -9.141 14.766 1 95.56 14 TYR B O 1
ATOM 1345 N N . PRO B 1 15 ? -8.93 -8.523 12.625 1 95.12 15 PRO B N 1
ATOM 1346 C CA . PRO B 1 15 ? -7.582 -8.055 12.93 1 95.12 15 PRO B CA 1
ATOM 1347 C C . PRO B 1 15 ? -7.574 -6.82 13.828 1 95.12 15 PRO B C 1
ATOM 1349 O O . PRO B 1 15 ? -8.523 -6.031 13.805 1 95.12 15 PRO B O 1
ATOM 1352 N N . SER B 1 16 ? -6.527 -6.641 14.602 1 94.81 16 SER B N 1
ATOM 1353 C CA . SER B 1 16 ? -6.336 -5.438 15.406 1 94.81 16 SER B CA 1
ATOM 1354 C C . SER B 1 16 ? -5.715 -4.316 14.578 1 94.81 16 SER B C 1
ATOM 1356 O O . SER B 1 16 ? -5.715 -3.156 15 1 94.81 16 SER B O 1
ATOM 1358 N N . ALA B 1 17 ? -5.195 -4.637 13.414 1 96.5 17 ALA B N 1
ATOM 1359 C CA . ALA B 1 17 ? -4.637 -3.689 12.453 1 96.5 17 ALA B CA 1
ATOM 1360 C C . ALA B 1 17 ? -4.789 -4.199 11.023 1 96.5 17 ALA B C 1
ATOM 1362 O O . ALA B 1 17 ? -4.816 -5.41 10.797 1 96.5 17 ALA B O 1
ATOM 1363 N N . PRO B 1 18 ? -4.902 -3.24 10.055 1 97.88 18 PRO B N 1
ATOM 1364 C CA . PRO B 1 18 ? -4.914 -3.717 8.664 1 97.88 18 PRO B CA 1
ATOM 1365 C C . PRO B 1 18 ? -3.682 -4.547 8.32 1 97.88 18 PRO B C 1
ATOM 1367 O O . PRO B 1 18 ? -2.594 -4.289 8.836 1 97.88 18 PRO B O 1
ATOM 1370 N N . MET B 1 19 ? -3.877 -5.477 7.469 1 97.81 19 MET B N 1
ATOM 1371 C CA . MET B 1 19 ? -2.773 -6.316 7.016 1 97.81 19 MET B CA 1
ATOM 1372 C C . MET B 1 19 ? -2.33 -5.922 5.609 1 97.81 19 MET B C 1
ATOM 1374 O O . MET B 1 19 ? -3.15 -5.492 4.797 1 97.81 19 MET B O 1
ATOM 1378 N N . VAL B 1 20 ? -1.064 -6.094 5.309 1 98.69 20 VAL B N 1
ATOM 1379 C CA . VAL B 1 20 ? -0.544 -5.824 3.971 1 98.69 20 VAL B CA 1
ATOM 1380 C C . VAL B 1 20 ? -0.49 -7.121 3.166 1 98.69 20 VAL B C 1
ATOM 1382 O O . VAL B 1 20 ? 0.136 -8.094 3.588 1 98.69 20 VAL B O 1
ATOM 1385 N N . GLY B 1 21 ? -1.22 -7.164 2.078 1 98.12 21 GLY B N 1
ATOM 1386 C CA . GLY B 1 21 ? -1.09 -8.227 1.096 1 98.12 21 GLY B CA 1
ATOM 1387 C C . GLY B 1 21 ? -0.366 -7.789 -0.164 1 98.12 21 GLY B C 1
ATOM 1388 O O . GLY B 1 21 ? -0.332 -6.602 -0.486 1 98.12 21 GLY B O 1
ATOM 1389 N N . VAL B 1 22 ? 0.218 -8.711 -0.829 1 98.75 22 VAL B N 1
ATOM 1390 C CA . VAL B 1 22 ? 0.84 -8.477 -2.127 1 98.75 22 VAL B CA 1
ATOM 1391 C C . VAL B 1 22 ? 0.278 -9.453 -3.156 1 98.75 22 VAL B C 1
ATOM 1393 O O . VAL B 1 22 ? -0.074 -10.586 -2.818 1 98.75 22 VAL B O 1
ATOM 1396 N N . ALA B 1 23 ? 0.167 -8.984 -4.348 1 98.5 23 ALA B N 1
ATOM 1397 C CA . ALA B 1 23 ? -0.289 -9.82 -5.457 1 98.5 23 ALA B CA 1
ATOM 1398 C C . ALA B 1 23 ? 0.479 -9.508 -6.734 1 98.5 23 ALA B C 1
ATOM 1400 O O . ALA B 1 23 ? 0.901 -8.367 -6.945 1 98.5 23 ALA B O 1
ATOM 1401 N N . ALA B 1 24 ? 0.675 -10.484 -7.57 1 98.69 24 ALA B N 1
ATOM 1402 C CA . ALA B 1 24 ? 1.466 -10.367 -8.797 1 98.69 24 ALA B CA 1
ATOM 1403 C C . ALA B 1 24 ? 0.595 -10.57 -10.031 1 98.69 24 ALA B C 1
ATOM 1405 O O . ALA B 1 24 ? -0.116 -11.57 -10.141 1 98.69 24 ALA B O 1
ATOM 1406 N N . VAL B 1 25 ? 0.64 -9.633 -10.867 1 98.69 25 VAL B N 1
ATOM 1407 C CA . VAL B 1 25 ? 0.266 -9.891 -12.25 1 98.69 25 VAL B CA 1
ATOM 1408 C C . VAL B 1 25 ? 1.501 -10.297 -13.055 1 98.69 25 VAL B C 1
ATOM 1410 O O . VAL B 1 25 ? 2.264 -9.445 -13.508 1 98.69 25 VAL B O 1
ATOM 1413 N N . VAL B 1 26 ? 1.68 -11.586 -13.18 1 97.88 26 VAL B N 1
ATOM 1414 C CA . VAL B 1 26 ? 2.811 -12.102 -13.938 1 97.88 26 VAL B CA 1
ATOM 1415 C C . VAL B 1 26 ? 2.438 -12.188 -15.422 1 97.88 26 VAL B C 1
ATOM 1417 O O . VAL B 1 26 ? 1.487 -12.883 -15.781 1 97.88 26 VAL B O 1
ATOM 1420 N N . VAL B 1 27 ? 3.213 -11.508 -16.219 1 96.62 27 VAL B N 1
ATOM 1421 C CA . VAL B 1 27 ? 2.906 -11.438 -17.656 1 96.62 27 VAL B CA 1
ATOM 1422 C C . VAL B 1 27 ? 4.004 -12.141 -18.453 1 96.62 27 VAL B C 1
ATOM 1424 O O . VAL B 1 27 ? 5.191 -11.93 -18.203 1 96.62 27 VAL B O 1
ATOM 1427 N N . ARG B 1 28 ? 3.547 -12.992 -19.297 1 92.06 28 ARG B N 1
ATOM 1428 C CA . ARG B 1 28 ? 4.398 -13.672 -20.281 1 92.06 28 ARG B CA 1
ATOM 1429 C C . ARG B 1 28 ? 3.752 -13.672 -21.656 1 92.06 28 ARG B C 1
ATOM 1431 O O . ARG B 1 28 ? 2.752 -14.359 -21.875 1 92.06 28 ARG B O 1
ATOM 1438 N N . SER B 1 29 ? 4.41 -13.062 -22.688 1 85.94 29 SER B N 1
ATOM 1439 C CA . SER B 1 29 ? 3.896 -13.047 -24.062 1 85.94 29 SER B CA 1
ATOM 1440 C C . SER B 1 29 ? 2.406 -12.719 -24.078 1 85.94 29 SER B C 1
ATOM 1442 O O . SER B 1 29 ? 1.619 -13.445 -24.688 1 85.94 29 SER B O 1
ATOM 1444 N N . ALA B 1 30 ? 1.794 -11.844 -23.344 1 87.94 30 ALA B N 1
ATOM 1445 C CA . ALA B 1 30 ? 0.433 -11.32 -23.281 1 87.94 30 ALA B CA 1
ATOM 1446 C C . ALA B 1 30 ? -0.459 -12.211 -22.422 1 87.94 30 ALA B C 1
ATOM 1448 O O . ALA B 1 30 ? -1.653 -11.945 -22.266 1 87.94 30 ALA B O 1
ATOM 1449 N N . ASP B 1 31 ? 0.103 -13.305 -21.906 1 95.25 31 ASP B N 1
ATOM 1450 C CA . ASP B 1 31 ? -0.628 -14.164 -20.984 1 95.25 31 ASP B CA 1
ATOM 1451 C C . ASP B 1 31 ? -0.423 -13.719 -19.547 1 95.25 31 ASP B C 1
ATOM 1453 O O . ASP B 1 31 ? 0.595 -13.102 -19.219 1 95.25 31 ASP B O 1
ATOM 1457 N N . VAL B 1 32 ? -1.388 -14.078 -18.734 1 97.94 32 VAL B N 1
ATOM 1458 C CA . VAL B 1 32 ? -1.328 -13.75 -17.312 1 97.94 32 VAL B CA 1
ATOM 1459 C C . VAL B 1 32 ? -1.395 -15.031 -16.484 1 97.94 32 VAL B C 1
ATOM 1461 O O . VAL B 1 32 ? -2.148 -15.953 -16.812 1 97.94 32 VAL B O 1
ATOM 1464 N N . LEU B 1 33 ? -0.607 -15.125 -15.445 1 97.44 33 LEU B N 1
ATOM 1465 C CA . LEU B 1 33 ? -0.59 -16.281 -14.555 1 97.44 33 LEU B CA 1
ATOM 1466 C C . LEU B 1 33 ? -1.696 -16.172 -13.508 1 97.44 33 LEU B C 1
ATOM 1468 O O . LEU B 1 33 ? -1.817 -15.148 -12.828 1 97.44 33 LEU B O 1
ATOM 1472 N N . LEU B 1 34 ? -2.574 -17.172 -13.414 1 97.94 34 LEU B N 1
ATOM 1473 C CA . LEU B 1 34 ? -3.557 -17.297 -12.336 1 97.94 34 LEU B CA 1
ATOM 1474 C C . LEU B 1 34 ? -3.301 -18.547 -11.508 1 97.94 34 LEU B C 1
ATOM 1476 O O . LEU B 1 34 ? -2.725 -19.516 -12 1 97.94 34 LEU B O 1
ATOM 1480 N N . ILE B 1 35 ? -3.666 -18.516 -10.266 1 97.25 35 ILE B N 1
ATOM 1481 C CA . ILE B 1 35 ? -3.635 -19.688 -9.398 1 97.25 35 ILE B CA 1
ATOM 1482 C C . ILE B 1 35 ? -5.043 -20 -8.898 1 97.25 35 ILE B C 1
ATOM 1484 O O . ILE B 1 35 ? -5.914 -19.125 -8.898 1 97.25 35 ILE B O 1
ATOM 1488 N N . ARG B 1 36 ? -5.273 -21.188 -8.586 1 96.12 36 ARG B N 1
ATOM 1489 C CA . ARG B 1 36 ? -6.52 -21.609 -7.957 1 96.12 36 ARG B CA 1
ATOM 1490 C C . ARG B 1 36 ? -6.332 -21.828 -6.457 1 96.12 36 A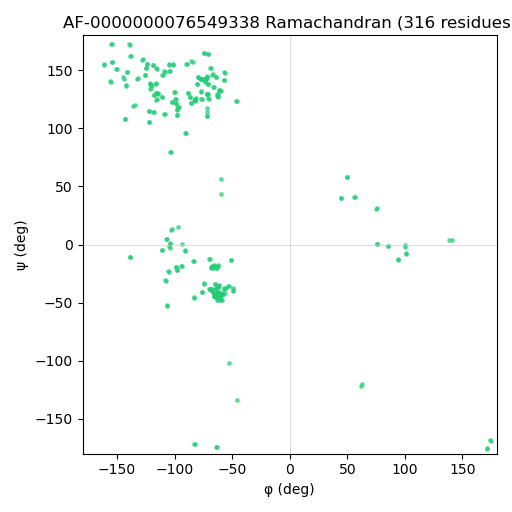RG B C 1
ATOM 1492 O O . ARG B 1 36 ? -5.465 -22.594 -6.039 1 96.12 36 ARG B O 1
ATOM 1499 N N . ARG B 1 37 ? -7.133 -21.094 -5.664 1 91.44 37 ARG B N 1
ATOM 1500 C CA . ARG B 1 37 ? -7 -21.141 -4.211 1 91.44 37 ARG B CA 1
ATOM 1501 C C . ARG B 1 37 ? -7.375 -22.516 -3.672 1 91.44 37 ARG B C 1
ATOM 1503 O O . ARG B 1 37 ? -8.414 -23.062 -4.035 1 91.44 37 ARG B O 1
ATOM 1510 N N . GLY B 1 38 ? -6.547 -23.016 -2.758 1 88 38 GLY B N 1
ATOM 1511 C CA . GLY B 1 38 ? -6.727 -24.359 -2.234 1 88 38 GLY B CA 1
ATOM 1512 C C . GLY B 1 38 ? -7.32 -24.391 -0.837 1 88 38 GLY B C 1
ATOM 1513 O O . GLY B 1 38 ? -7.449 -25.453 -0.23 1 88 38 GLY B O 1
ATOM 1514 N N . ARG B 1 39 ? -7.617 -23.234 -0.293 1 81.06 39 ARG B N 1
ATOM 1515 C CA . ARG B 1 39 ? -8.133 -23.188 1.07 1 81.06 39 ARG B CA 1
ATOM 1516 C C . ARG B 1 39 ? -9.266 -22.188 1.195 1 81.06 39 ARG B C 1
ATOM 1518 O O . ARG B 1 39 ? -9.43 -21.312 0.337 1 81.06 39 ARG B O 1
ATOM 1525 N N . GLU B 1 40 ? -10.016 -22.391 2.338 1 77.62 40 GLU B N 1
ATOM 1526 C CA . GLU B 1 40 ? -11 -21.391 2.697 1 77.62 40 GLU B CA 1
ATOM 1527 C C . GLU B 1 40 ? -10.328 -20.109 3.211 1 77.62 40 GLU B C 1
ATOM 1529 O O . GLU B 1 40 ? -9.211 -20.172 3.732 1 77.62 40 GLU B O 1
ATOM 1534 N N . PRO B 1 41 ? -10.867 -18.969 2.93 1 70.38 41 PRO B N 1
ATOM 1535 C CA . PRO B 1 41 ? -12.086 -18.688 2.168 1 70.38 41 PRO B CA 1
ATOM 1536 C C . PRO B 1 41 ? -11.844 -18.656 0.66 1 70.38 41 PRO B C 1
ATOM 1538 O O . PRO B 1 41 ? -10.703 -18.5 0.219 1 70.38 41 PRO B O 1
ATOM 1541 N N . MET B 1 42 ? -12.875 -18.875 -0.234 1 79.19 42 MET B N 1
ATOM 1542 C CA . MET B 1 42 ? -12.898 -18.797 -1.692 1 79.19 42 MET B CA 1
ATOM 1543 C C . MET B 1 42 ? -12.211 -20 -2.314 1 79.19 42 MET B C 1
ATOM 1545 O O . MET B 1 42 ? -11.453 -19.875 -3.277 1 79.19 42 MET B O 1
ATOM 1549 N N . LEU B 1 43 ? -12.297 -21.141 -1.604 1 84.56 43 LEU B N 1
ATOM 1550 C CA . LEU B 1 43 ? -11.773 -22.406 -2.119 1 84.56 43 LEU B CA 1
ATOM 1551 C C . LEU B 1 43 ? -12.195 -22.609 -3.572 1 84.56 43 LEU B C 1
ATOM 1553 O O . LEU B 1 43 ? -13.367 -22.438 -3.916 1 84.56 43 LEU B O 1
ATOM 1557 N N . GLY B 1 44 ? -11.141 -22.797 -4.379 1 91.44 44 GLY B N 1
ATOM 1558 C CA . GLY B 1 44 ? -11.406 -23.125 -5.77 1 91.44 44 GLY B CA 1
ATOM 1559 C C . GLY B 1 44 ? -11.43 -21.906 -6.676 1 91.44 44 GLY B C 1
ATOM 1560 O O . GLY B 1 44 ? -11.414 -22.047 -7.902 1 91.44 44 GLY B O 1
ATOM 1561 N N . ALA B 1 45 ? -11.469 -20.766 -6.117 1 93.56 45 ALA B N 1
ATOM 1562 C CA . ALA B 1 45 ? -11.516 -19.547 -6.922 1 93.56 45 ALA B CA 1
ATOM 1563 C C . ALA B 1 45 ? -10.164 -19.25 -7.559 1 93.56 45 ALA B C 1
ATOM 1565 O O . ALA B 1 45 ? -9.117 -19.484 -6.949 1 93.56 45 ALA B O 1
ATOM 1566 N N . TRP B 1 46 ? -10.211 -18.812 -8.797 1 96.75 46 TRP B N 1
ATOM 1567 C CA . TRP B 1 46 ? -9 -18.328 -9.453 1 96.75 46 TRP B CA 1
ATOM 1568 C C . TRP B 1 46 ? -8.641 -16.922 -8.977 1 96.75 46 TRP B C 1
ATOM 1570 O O . TRP B 1 46 ? -9.523 -16.094 -8.773 1 96.75 46 TRP B O 1
ATOM 1580 N N . SER B 1 47 ? -7.371 -16.688 -8.828 1 96.25 47 SER B N 1
ATOM 1581 C CA . SER B 1 47 ? -6.875 -15.391 -8.375 1 96.25 47 SER B CA 1
ATOM 1582 C C . SER B 1 47 ? -5.449 -15.141 -8.852 1 96.25 47 SER B C 1
ATOM 1584 O O . SER B 1 47 ? -4.844 -16 -9.484 1 96.25 47 SER B O 1
ATOM 1586 N N . LEU B 1 48 ? -4.988 -13.977 -8.625 1 97.88 48 LEU B N 1
ATOM 1587 C CA . LEU B 1 48 ? -3.57 -13.688 -8.82 1 97.88 48 LEU B CA 1
ATOM 1588 C C . LEU B 1 48 ? -2.73 -14.336 -7.727 1 97.88 48 LEU B C 1
ATOM 1590 O O . LEU B 1 48 ? -3.172 -14.445 -6.578 1 97.88 48 LEU B O 1
ATOM 1594 N N . PRO B 1 49 ? -1.517 -14.859 -8.055 1 97.56 49 PRO B N 1
ATOM 1595 C CA . PRO B 1 49 ? -0.633 -15.273 -6.961 1 97.56 49 PRO B CA 1
ATOM 1596 C C . PRO B 1 49 ? -0.321 -14.141 -5.988 1 97.56 49 PRO B C 1
ATOM 1598 O O . PRO B 1 49 ? -0.176 -12.992 -6.402 1 97.56 49 PRO B O 1
ATOM 1601 N N . GLY B 1 50 ? -0.255 -14.422 -4.785 1 97.12 50 GLY B N 1
ATOM 1602 C CA . GLY B 1 50 ? 0.013 -13.43 -3.762 1 97.12 50 GLY B CA 1
ATOM 1603 C C . GLY B 1 50 ? -0.166 -13.953 -2.35 1 97.12 50 GLY B C 1
ATOM 1604 O O . GLY B 1 50 ? -0.369 -15.156 -2.15 1 97.12 50 GLY B O 1
ATOM 1605 N N . GLY B 1 51 ? -0.028 -13.117 -1.344 1 96.06 51 GLY B N 1
ATOM 1606 C CA . GLY B 1 51 ? -0.135 -13.469 0.063 1 96.06 51 GLY B CA 1
ATOM 1607 C C . GLY B 1 51 ? 0.205 -12.32 0.994 1 96.06 51 GLY B C 1
ATOM 1608 O O . GLY B 1 51 ? 0.274 -11.164 0.565 1 96.06 51 GLY B O 1
ATOM 1609 N N . VAL B 1 52 ? 0.341 -12.641 2.201 1 96.69 52 VAL B N 1
ATOM 1610 C CA . VAL B 1 52 ? 0.604 -11.633 3.223 1 96.69 52 VAL B CA 1
ATOM 1611 C C . VAL B 1 52 ? 2.086 -11.273 3.219 1 96.69 52 VAL B C 1
ATOM 1613 O O . VAL B 1 52 ? 2.947 -12.148 3.109 1 96.69 52 VAL B O 1
ATOM 1616 N N . LEU B 1 53 ? 2.346 -9.992 3.352 1 98.44 53 LEU B N 1
ATOM 1617 C CA . LEU B 1 53 ? 3.715 -9.5 3.453 1 98.44 53 LEU B CA 1
ATOM 1618 C C . LEU B 1 53 ? 4.332 -9.875 4.797 1 98.44 53 LEU B C 1
ATOM 1620 O O . LEU B 1 53 ? 3.676 -9.766 5.836 1 98.44 53 LEU B O 1
ATOM 1624 N N . GLU B 1 54 ? 5.578 -10.297 4.809 1 98.19 54 GLU B N 1
ATOM 1625 C CA . GLU B 1 54 ? 6.281 -10.656 6.035 1 98.19 54 GLU B CA 1
ATOM 1626 C C . GLU B 1 54 ? 7.223 -9.547 6.48 1 98.19 54 GLU B C 1
ATOM 1628 O O . GLU B 1 54 ? 7.719 -8.773 5.656 1 98.19 54 GLU B O 1
ATOM 1633 N N . VAL B 1 55 ? 7.48 -9.539 7.754 1 98.19 55 VAL B N 1
ATOM 1634 C CA . VAL B 1 55 ? 8.359 -8.523 8.32 1 98.19 55 VAL B CA 1
ATOM 1635 C C . VAL B 1 55 ? 9.758 -8.664 7.727 1 98.19 55 VAL B C 1
ATOM 1637 O O . VAL B 1 55 ? 10.297 -9.773 7.629 1 98.19 55 VAL B O 1
ATOM 1640 N N . GLY B 1 56 ? 10.266 -7.555 7.246 1 98.38 56 GLY B N 1
ATOM 1641 C CA . GLY B 1 56 ? 11.648 -7.523 6.801 1 98.38 56 GLY B CA 1
ATOM 1642 C C . GLY B 1 56 ? 11.789 -7.621 5.293 1 98.38 56 GLY B C 1
ATOM 1643 O O . GLY B 1 56 ? 12.883 -7.441 4.758 1 98.38 56 GLY B O 1
ATOM 1644 N N . GLU B 1 57 ? 10.758 -7.867 4.559 1 98.56 57 GLU B N 1
ATOM 1645 C CA . GLU B 1 57 ? 10.836 -7.898 3.1 1 98.56 57 GLU B CA 1
ATOM 1646 C C . GLU B 1 57 ? 10.102 -6.711 2.484 1 98.56 57 GLU B C 1
ATOM 1648 O O . GLU B 1 57 ? 9.094 -6.25 3.025 1 98.56 57 GLU B O 1
ATOM 1653 N N . THR B 1 58 ? 10.594 -6.219 1.388 1 98.75 58 THR B N 1
ATOM 1654 C CA . THR B 1 58 ? 9.859 -5.227 0.605 1 98.75 58 THR B CA 1
ATOM 1655 C C . THR B 1 58 ? 8.664 -5.859 -0.091 1 98.75 58 THR B C 1
ATOM 1657 O O . THR B 1 58 ? 8.562 -7.086 -0.167 1 98.75 58 THR B O 1
ATOM 1660 N N . THR B 1 59 ? 7.785 -5.02 -0.529 1 98.88 59 THR B N 1
ATOM 1661 C CA . THR B 1 59 ? 6.629 -5.539 -1.252 1 98.88 59 THR B CA 1
ATOM 1662 C C . THR B 1 59 ? 7.066 -6.273 -2.516 1 98.88 59 THR B C 1
ATOM 1664 O O . THR B 1 59 ? 6.457 -7.273 -2.902 1 98.88 59 THR B O 1
ATOM 1667 N N . ALA B 1 60 ? 8.117 -5.797 -3.168 1 98.81 60 ALA B N 1
ATOM 1668 C CA . ALA B 1 60 ? 8.664 -6.457 -4.348 1 98.81 60 ALA B CA 1
ATOM 1669 C C . ALA B 1 60 ? 9.227 -7.832 -3.994 1 98.81 60 ALA B C 1
ATOM 1671 O O . ALA B 1 60 ? 8.969 -8.812 -4.695 1 98.81 60 ALA B O 1
ATOM 1672 N N . GLU B 1 61 ? 9.969 -7.883 -2.9 1 98.62 61 GLU B N 1
ATOM 1673 C CA . GLU B 1 61 ? 10.508 -9.164 -2.443 1 98.62 61 GLU B CA 1
ATOM 1674 C C . GLU B 1 61 ? 9.391 -10.125 -2.049 1 98.62 61 GLU B C 1
ATOM 1676 O O . GLU B 1 61 ? 9.445 -11.312 -2.373 1 98.62 61 GLU B O 1
ATOM 1681 N N . GLY B 1 62 ? 8.383 -9.617 -1.335 1 98.69 62 GLY B N 1
ATOM 1682 C CA . GLY B 1 62 ? 7.266 -10.43 -0.881 1 98.69 62 GLY B CA 1
ATOM 1683 C C . GLY B 1 62 ? 6.484 -11.055 -2.02 1 98.69 62 GLY B C 1
ATOM 1684 O O . GLY B 1 62 ? 6.16 -12.242 -1.974 1 98.69 62 GLY B O 1
ATOM 1685 N N . VAL B 1 63 ? 6.223 -10.227 -3.074 1 98.56 63 VAL B N 1
ATOM 1686 C CA . VAL B 1 63 ? 5.41 -10.742 -4.172 1 98.56 63 VAL B CA 1
ATOM 1687 C C . VAL B 1 63 ? 6.191 -11.805 -4.941 1 98.56 63 VAL B C 1
ATOM 1689 O O . VAL B 1 63 ? 5.621 -12.812 -5.371 1 98.56 63 VAL B O 1
ATOM 1692 N N . ALA B 1 64 ? 7.48 -11.602 -5.117 1 97.75 64 ALA B N 1
ATOM 1693 C CA . ALA B 1 64 ? 8.312 -12.602 -5.777 1 97.75 64 ALA B CA 1
ATOM 1694 C C . ALA B 1 64 ? 8.352 -13.898 -4.977 1 97.75 64 ALA B C 1
ATOM 1696 O O . ALA B 1 64 ? 8.281 -14.992 -5.547 1 97.75 64 ALA B O 1
ATOM 1697 N N . ARG B 1 65 ? 8.508 -13.781 -3.648 1 97.56 65 ARG B N 1
ATOM 1698 C CA . ARG B 1 65 ? 8.508 -14.953 -2.781 1 97.56 65 ARG B CA 1
ATOM 1699 C C . ARG B 1 65 ? 7.195 -15.727 -2.9 1 97.56 65 ARG B C 1
ATOM 1701 O O . ARG B 1 65 ? 7.203 -16.953 -3.057 1 97.56 65 ARG B O 1
ATOM 1708 N N . GLU B 1 66 ? 6.031 -15.023 -2.834 1 97.38 66 GLU B N 1
ATOM 1709 C CA . GLU B 1 66 ? 4.719 -15.656 -2.896 1 97.38 66 GLU B CA 1
ATOM 1710 C C . GLU B 1 66 ? 4.523 -16.391 -4.219 1 97.38 66 GLU B C 1
ATOM 1712 O O . GLU B 1 66 ? 3.969 -17.484 -4.25 1 97.38 66 GLU B O 1
ATOM 1717 N N . VAL B 1 67 ? 4.953 -15.789 -5.359 1 96.94 67 VAL B N 1
ATOM 1718 C CA . VAL B 1 67 ? 4.836 -16.438 -6.66 1 96.94 67 VAL B CA 1
ATOM 1719 C C . VAL B 1 67 ? 5.648 -17.734 -6.664 1 96.94 67 VAL B C 1
ATOM 1721 O O . VAL B 1 67 ? 5.168 -18.781 -7.117 1 96.94 67 VAL B O 1
ATOM 1724 N N . TRP B 1 68 ? 6.828 -17.672 -6.094 1 95.44 68 TRP B N 1
ATOM 1725 C CA . TRP B 1 68 ? 7.676 -18.859 -6.02 1 95.44 68 TRP B CA 1
ATOM 1726 C C . TRP B 1 68 ? 7.02 -19.938 -5.176 1 95.44 68 TRP B C 1
ATOM 1728 O O . TRP B 1 68 ? 6.945 -21.094 -5.594 1 95.44 68 TRP B O 1
ATOM 1738 N N . GLU B 1 69 ? 6.539 -19.562 -4.035 1 94.81 69 GLU B N 1
ATOM 1739 C CA . GLU B 1 69 ? 5.941 -20.531 -3.105 1 94.81 69 GLU B CA 1
ATOM 1740 C C . GLU B 1 69 ? 4.707 -21.188 -3.709 1 94.81 69 GLU B C 1
ATOM 1742 O O . GLU B 1 69 ? 4.465 -22.375 -3.486 1 94.81 69 GLU B O 1
ATOM 1747 N N . GLU B 1 70 ? 3.969 -20.406 -4.48 1 95.5 70 GLU B N 1
ATOM 1748 C CA . GLU B 1 70 ? 2.666 -20.891 -4.934 1 95.5 70 GLU B CA 1
ATOM 1749 C C . GLU B 1 70 ? 2.766 -21.547 -6.312 1 95.5 70 GLU B C 1
ATOM 1751 O O . GLU B 1 70 ? 1.875 -22.297 -6.715 1 95.5 70 GLU B O 1
ATOM 1756 N N . THR B 1 71 ? 3.895 -21.281 -7.148 1 94.56 71 THR B N 1
ATOM 1757 C CA . THR B 1 71 ? 3.881 -21.734 -8.539 1 94.56 71 THR B CA 1
ATOM 1758 C C . THR B 1 71 ? 5.238 -22.297 -8.93 1 94.56 71 THR B C 1
ATOM 1760 O O . THR B 1 71 ? 5.387 -22.875 -10.016 1 94.56 71 THR B O 1
ATOM 1763 N N . GLY B 1 72 ? 6.258 -22.109 -8.078 1 92.56 72 GLY B N 1
ATOM 1764 C CA . GLY B 1 72 ? 7.609 -22.516 -8.406 1 92.56 72 GLY B CA 1
ATOM 1765 C C . GLY B 1 72 ? 8.289 -21.594 -9.398 1 92.56 72 GLY B C 1
ATOM 1766 O O . GLY B 1 72 ? 9.453 -21.812 -9.758 1 92.56 72 GLY B O 1
ATOM 1767 N N . LEU B 1 73 ? 7.656 -20.594 -9.836 1 93.44 73 LEU B N 1
ATOM 1768 C CA . LEU B 1 73 ? 8.172 -19.688 -10.852 1 93.44 73 LEU B CA 1
ATOM 1769 C C . LEU B 1 73 ? 8.977 -18.562 -10.219 1 93.44 73 LEU B C 1
ATOM 1771 O O . LEU B 1 73 ? 8.523 -17.953 -9.25 1 93.44 73 LEU B O 1
ATOM 1775 N N . ARG B 1 74 ? 10.18 -18.328 -10.727 1 94.31 74 ARG B N 1
ATOM 1776 C CA . ARG B 1 74 ? 10.945 -17.156 -10.344 1 94.31 74 ARG B CA 1
ATOM 1777 C C . ARG B 1 74 ? 10.586 -15.953 -11.219 1 94.31 74 ARG B C 1
ATOM 1779 O O . ARG B 1 74 ? 10.656 -16.031 -12.445 1 94.31 74 ARG B O 1
ATOM 1786 N N . VAL B 1 75 ? 10.227 -14.828 -10.531 1 96.31 75 VAL B N 1
ATOM 1787 C CA . VAL B 1 75 ? 9.789 -13.664 -11.297 1 96.31 75 VAL B CA 1
ATOM 1788 C C . VAL B 1 75 ? 10.578 -12.43 -10.852 1 96.31 75 VAL B C 1
ATOM 1790 O O . VAL B 1 75 ? 11.219 -12.445 -9.797 1 96.31 75 VAL B O 1
ATOM 1793 N N . ARG B 1 76 ? 10.586 -11.477 -11.742 1 96.31 76 ARG B N 1
ATOM 1794 C CA . ARG B 1 76 ? 11.125 -10.156 -11.438 1 96.31 76 ARG B CA 1
ATOM 1795 C C . ARG B 1 76 ? 10.016 -9.117 -11.328 1 96.31 76 ARG B C 1
ATOM 1797 O O . ARG B 1 76 ? 9.328 -8.828 -12.312 1 96.31 76 ARG B O 1
ATOM 1804 N N . PRO B 1 77 ? 9.766 -8.562 -10.125 1 97.88 77 PRO B N 1
ATOM 1805 C CA . PRO B 1 77 ? 8.852 -7.426 -10.039 1 97.88 77 PRO B CA 1
ATOM 1806 C C . PRO B 1 77 ? 9.336 -6.211 -10.828 1 97.88 77 PRO B C 1
ATOM 1808 O O . PRO B 1 77 ? 10.508 -5.84 -10.727 1 97.88 77 PRO B O 1
ATOM 1811 N N . VAL B 1 78 ? 8.469 -5.656 -11.578 1 97.19 78 VAL B N 1
ATOM 1812 C CA . VAL B 1 78 ? 8.844 -4.578 -12.484 1 97.19 78 VAL B CA 1
ATOM 1813 C C . VAL B 1 78 ? 8.336 -3.246 -11.953 1 97.19 78 VAL B C 1
ATOM 1815 O O . VAL B 1 78 ? 9.102 -2.297 -11.781 1 97.19 78 VAL B O 1
ATOM 1818 N N . GLU B 1 79 ? 7.043 -3.172 -11.641 1 96.69 79 GLU B N 1
ATOM 1819 C CA . GLU B 1 79 ? 6.406 -1.923 -11.234 1 96.69 79 GLU B CA 1
ATOM 1820 C C . GLU B 1 79 ? 5.16 -2.188 -10.391 1 96.69 79 GLU B C 1
ATOM 1822 O O . GLU B 1 79 ? 4.387 -3.102 -10.688 1 96.69 79 GLU B O 1
ATOM 1827 N N . MET B 1 80 ? 4.969 -1.371 -9.359 1 97.12 80 MET B N 1
ATOM 1828 C CA . MET B 1 80 ? 3.703 -1.394 -8.641 1 97.12 80 MET B CA 1
ATOM 1829 C C . MET B 1 80 ? 2.586 -0.771 -9.469 1 97.12 80 MET B C 1
ATOM 1831 O O . MET B 1 80 ? 2.713 0.362 -9.938 1 97.12 80 MET B O 1
ATOM 1835 N N . ILE B 1 81 ? 1.499 -1.468 -9.594 1 95.75 81 ILE B N 1
ATOM 1836 C CA . ILE B 1 81 ? 0.51 -1.012 -10.562 1 95.75 81 ILE B CA 1
ATOM 1837 C C . ILE B 1 81 ? -0.698 -0.429 -9.836 1 95.75 81 ILE B C 1
ATOM 1839 O O . ILE B 1 81 ? -1.398 0.433 -10.375 1 95.75 81 ILE B O 1
ATOM 1843 N N . ALA B 1 82 ? -0.983 -0.942 -8.68 1 96.88 82 ALA B N 1
ATOM 1844 C CA . ALA B 1 82 ? -2.166 -0.477 -7.961 1 96.88 82 ALA B CA 1
ATOM 1845 C C . ALA B 1 82 ? -2.082 -0.828 -6.477 1 96.88 82 ALA B C 1
ATOM 1847 O O . ALA B 1 82 ? -1.285 -1.681 -6.078 1 96.88 82 ALA B O 1
ATOM 1848 N N . MET B 1 83 ? -2.727 -0.111 -5.695 1 98 83 MET B N 1
ATOM 1849 C CA . MET B 1 83 ? -3.059 -0.422 -4.309 1 98 83 MET B CA 1
ATOM 1850 C C . MET B 1 83 ? -4.57 -0.508 -4.117 1 98 83 MET B C 1
ATOM 1852 O O . MET B 1 83 ? -5.309 0.361 -4.582 1 98 83 MET B O 1
ATOM 1856 N N . LEU B 1 84 ? -5.035 -1.581 -3.521 1 97.69 84 LEU B N 1
ATOM 1857 C CA . LEU B 1 84 ? -6.469 -1.759 -3.307 1 97.69 84 LEU B CA 1
ATOM 1858 C C . LEU B 1 84 ? -6.781 -1.916 -1.823 1 97.69 84 LEU B C 1
ATOM 1860 O O . LEU B 1 84 ? -6.078 -2.637 -1.109 1 97.69 84 LEU B O 1
ATOM 1864 N N . ASP B 1 85 ? -7.812 -1.194 -1.375 1 98 85 ASP B N 1
ATOM 1865 C CA . ASP B 1 85 ? -8.391 -1.443 -0.057 1 98 85 ASP B CA 1
ATOM 1866 C C . ASP B 1 85 ? -9.383 -2.602 -0.101 1 98 85 ASP B C 1
ATOM 1868 O O . ASP B 1 85 ? -10.312 -2.594 -0.906 1 98 85 ASP B O 1
ATOM 1872 N N . ARG B 1 86 ? -9.141 -3.572 0.732 1 97.06 86 ARG B N 1
ATOM 1873 C CA . ARG B 1 86 ? -10.094 -4.668 0.858 1 97.06 86 ARG B CA 1
ATOM 1874 C C . ARG B 1 86 ? -10.586 -4.805 2.297 1 97.06 86 ARG B C 1
ATOM 1876 O O . ARG B 1 86 ? -9.867 -5.32 3.154 1 97.06 86 ARG B O 1
ATOM 1883 N N . ILE B 1 87 ? -11.828 -4.371 2.527 1 97.75 87 ILE B N 1
ATOM 1884 C CA . ILE B 1 87 ? -12.453 -4.422 3.844 1 97.75 87 ILE B CA 1
ATOM 1885 C C . ILE B 1 87 ? -13.742 -5.242 3.768 1 97.75 87 ILE B C 1
ATOM 1887 O O . ILE B 1 87 ? -14.664 -4.887 3.033 1 97.75 87 ILE B O 1
ATOM 1891 N N . VAL B 1 88 ? -13.711 -6.293 4.438 1 95.88 88 VAL B N 1
ATOM 1892 C CA . VAL B 1 88 ? -14.875 -7.164 4.48 1 95.88 88 VAL B CA 1
ATOM 1893 C C . VAL B 1 88 ? -15.5 -7.129 5.875 1 95.88 88 VAL B C 1
ATOM 1895 O O . VAL B 1 88 ? -14.82 -7.387 6.871 1 95.88 88 VAL B O 1
ATOM 1898 N N . ARG B 1 89 ? -16.719 -6.859 5.934 1 97.12 89 ARG B N 1
ATOM 1899 C CA . ARG B 1 89 ? -17.438 -6.805 7.203 1 97.12 89 ARG B CA 1
ATOM 1900 C C . ARG B 1 89 ? -18.391 -7.992 7.348 1 97.12 89 ARG B C 1
ATOM 1902 O O . ARG B 1 89 ? -18.875 -8.523 6.352 1 97.12 89 ARG B O 1
ATOM 1909 N N . ASP B 1 90 ? -18.562 -8.398 8.625 1 96.44 90 ASP B N 1
ATOM 1910 C CA . ASP B 1 90 ? -19.531 -9.469 8.875 1 96.44 90 ASP B CA 1
ATOM 1911 C C . ASP B 1 90 ? -20.953 -8.914 8.953 1 96.44 90 ASP B C 1
ATOM 1913 O O . ASP B 1 90 ? -21.188 -7.746 8.656 1 96.44 90 ASP B O 1
ATOM 1917 N N . ASP B 1 91 ? -21.828 -9.758 9.336 1 96.81 91 ASP B N 1
ATOM 1918 C CA . ASP B 1 91 ? -23.25 -9.438 9.266 1 96.81 91 ASP B CA 1
ATOM 1919 C C . ASP B 1 91 ? -23.609 -8.352 10.273 1 96.81 91 ASP B C 1
ATOM 1921 O O . ASP B 1 91 ? -24.625 -7.664 10.117 1 96.81 91 ASP B O 1
ATOM 1925 N N . VAL B 1 92 ? -22.828 -8.117 11.312 1 97.12 92 VAL B N 1
ATOM 1926 C CA . VAL B 1 92 ? -23.172 -7.125 12.328 1 97.12 92 VAL B CA 1
ATOM 1927 C C . VAL B 1 92 ? -22.281 -5.891 12.172 1 97.12 92 VAL B C 1
ATOM 1929 O O . VAL B 1 92 ? -22.266 -5.023 13.055 1 97.12 92 VAL B O 1
ATOM 1932 N N . GLY B 1 93 ? -21.453 -5.855 11.141 1 96.38 93 GLY B N 1
ATOM 1933 C CA . GLY B 1 93 ? -20.75 -4.637 10.789 1 96.38 93 GLY B CA 1
ATOM 1934 C C . GLY B 1 93 ? -19.312 -4.629 11.281 1 96.38 93 GLY B C 1
ATOM 1935 O O . GLY B 1 93 ? -18.562 -3.672 11.039 1 96.38 93 GLY B O 1
ATOM 1936 N N . ARG B 1 94 ? -18.922 -5.699 11.945 1 97 94 ARG B N 1
ATOM 1937 C CA . ARG B 1 94 ? -17.547 -5.785 12.406 1 97 94 ARG B CA 1
ATOM 1938 C C . ARG B 1 94 ? -16.609 -6.117 11.25 1 97 94 ARG B C 1
ATOM 1940 O O . ARG B 1 94 ? -16.938 -6.926 10.383 1 97 94 ARG B O 1
ATOM 1947 N N . VAL B 1 95 ? -15.453 -5.523 11.289 1 97.75 95 VAL B N 1
ATOM 1948 C CA . VAL B 1 95 ? -14.484 -5.789 10.234 1 97.75 95 VAL B CA 1
ATOM 1949 C C . VAL B 1 95 ? -13.914 -7.199 10.391 1 97.75 95 VAL B C 1
ATOM 1951 O O . VAL B 1 95 ? -13.133 -7.457 11.312 1 97.75 95 VAL B O 1
ATOM 1954 N N . ARG B 1 96 ? -14.281 -8.023 9.492 1 96.69 96 ARG B N 1
ATOM 1955 C CA . ARG B 1 96 ? -13.812 -9.406 9.539 1 96.69 96 ARG B CA 1
ATOM 1956 C C . ARG B 1 96 ? -12.43 -9.531 8.914 1 96.69 96 ARG B C 1
ATOM 1958 O O . ARG B 1 96 ? -11.57 -10.258 9.438 1 96.69 96 ARG B O 1
ATOM 1965 N N . PHE B 1 97 ? -12.281 -8.906 7.785 1 95.94 97 PHE B N 1
ATOM 1966 C CA . PHE B 1 97 ? -10.984 -8.859 7.113 1 95.94 97 PHE B CA 1
ATOM 1967 C C . PHE B 1 97 ? -10.656 -7.438 6.672 1 95.94 97 PHE B C 1
ATOM 1969 O O . PHE B 1 97 ? -11.539 -6.699 6.234 1 95.94 97 PHE B O 1
ATOM 1976 N N . HIS B 1 98 ? -9.398 -6.996 6.758 1 98 98 HIS B N 1
ATOM 1977 C CA . HIS B 1 98 ? -8.898 -5.719 6.258 1 98 98 HIS B CA 1
ATOM 1978 C C . HIS B 1 98 ? -7.492 -5.863 5.684 1 98 98 HIS B C 1
ATOM 1980 O O . HIS B 1 98 ? -6.523 -6.008 6.434 1 98 98 HIS B O 1
ATOM 1986 N N . TYR B 1 99 ? -7.465 -5.781 4.363 1 97.88 99 TYR B N 1
ATOM 1987 C CA . TYR B 1 99 ? -6.188 -5.855 3.66 1 97.88 99 TYR B CA 1
ATOM 1988 C C . TYR B 1 99 ? -5.941 -4.59 2.848 1 97.88 99 TYR B C 1
ATOM 1990 O O . TYR B 1 99 ? -6.867 -4.039 2.246 1 97.88 99 TYR B O 1
ATOM 1998 N N . VAL B 1 100 ? -4.777 -4.109 2.889 1 98.69 100 VAL B N 1
ATOM 1999 C CA . VAL B 1 100 ? -4.234 -3.232 1.858 1 98.69 100 VAL B CA 1
ATOM 2000 C C . VAL B 1 100 ? -3.379 -4.043 0.886 1 98.69 100 VAL B C 1
ATOM 2002 O O . VAL B 1 100 ? -2.312 -4.543 1.254 1 98.69 100 VAL B O 1
ATOM 2005 N N . LEU B 1 101 ? -3.863 -4.168 -0.327 1 98.44 101 LEU B N 1
ATOM 2006 C CA . LEU B 1 101 ? -3.248 -5.051 -1.31 1 98.44 101 LEU B CA 1
ATOM 2007 C C . LEU B 1 101 ? -2.35 -4.266 -2.26 1 98.44 101 LEU B C 1
ATOM 2009 O O . LEU B 1 101 ? -2.795 -3.305 -2.889 1 98.44 101 LEU B O 1
ATOM 2013 N N . ILE B 1 102 ? -1.102 -4.629 -2.305 1 98.81 102 ILE B N 1
ATOM 2014 C CA . ILE B 1 102 ? -0.144 -4.035 -3.23 1 98.81 102 ILE B CA 1
ATOM 2015 C C . ILE B 1 102 ? 0.02 -4.93 -4.453 1 98.81 102 ILE B C 1
ATOM 2017 O O . ILE B 1 102 ? 0.49 -6.066 -4.34 1 98.81 102 ILE B O 1
ATOM 2021 N N . GLU B 1 103 ? -0.367 -4.402 -5.633 1 98.75 103 GLU B N 1
ATOM 2022 C CA . GLU B 1 103 ? -0.384 -5.152 -6.883 1 98.75 103 GLU B CA 1
ATOM 2023 C C . GLU B 1 103 ? 0.85 -4.844 -7.73 1 98.75 103 GLU B C 1
ATOM 2025 O O . GLU B 1 103 ? 1.104 -3.684 -8.062 1 98.75 103 GLU B O 1
ATOM 2030 N N . TRP B 1 104 ? 1.589 -5.863 -8.109 1 98.81 104 TRP B N 1
ATOM 2031 C CA . TRP B 1 104 ? 2.824 -5.688 -8.867 1 98.81 104 TRP B CA 1
ATOM 2032 C C . TRP B 1 104 ? 2.713 -6.32 -10.25 1 98.81 104 TRP B C 1
ATOM 2034 O O . TRP B 1 104 ? 2.17 -7.418 -10.398 1 98.81 104 TRP B O 1
ATOM 2044 N N . LEU B 1 105 ? 3.223 -5.621 -11.219 1 98.62 105 LEU B N 1
ATOM 2045 C CA . LEU B 1 105 ? 3.59 -6.258 -12.477 1 98.62 105 LEU B CA 1
ATOM 2046 C C . LEU B 1 105 ? 4.895 -7.035 -12.336 1 98.62 105 LEU B C 1
ATOM 2048 O O . LEU B 1 105 ? 5.902 -6.484 -11.891 1 98.62 105 LEU B O 1
ATOM 2052 N N . CYS B 1 106 ? 4.797 -8.258 -12.688 1 97.88 106 CYS B N 1
ATOM 2053 C CA . CYS B 1 106 ? 5.988 -9.102 -12.695 1 97.88 106 CYS B CA 1
ATOM 2054 C C . CYS B 1 106 ? 6.191 -9.75 -14.055 1 97.88 106 CYS B C 1
ATOM 2056 O O . CYS B 1 106 ? 5.227 -9.984 -14.789 1 97.88 106 CYS B O 1
ATOM 2058 N N . VAL B 1 107 ? 7.492 -10.031 -14.367 1 95.25 107 VAL B N 1
ATOM 2059 C CA . VAL B 1 107 ? 7.824 -10.766 -15.578 1 95.25 107 VAL B CA 1
ATOM 2060 C C . VAL B 1 107 ? 8.648 -12 -15.227 1 95.25 107 VAL B C 1
ATOM 2062 O O . VAL B 1 107 ? 9.273 -12.055 -14.156 1 95.25 107 VAL B O 1
ATOM 2065 N N . VAL B 1 108 ? 8.586 -12.984 -16.109 1 91.69 108 VAL B N 1
ATOM 2066 C CA . VAL B 1 108 ? 9.305 -14.227 -15.859 1 91.69 108 VAL B CA 1
ATOM 2067 C C . VAL B 1 108 ? 10.805 -14 -16.016 1 91.69 108 VAL B C 1
ATOM 2069 O O . VAL B 1 108 ? 11.242 -13.336 -16.953 1 91.69 108 VAL B O 1
ATOM 2072 N N . GLY B 1 109 ? 11.531 -14.43 -15.016 1 78.62 109 GLY B N 1
ATOM 2073 C CA . GLY B 1 109 ? 12.984 -14.32 -15.062 1 78.62 109 GLY B CA 1
ATOM 2074 C C . GLY B 1 109 ? 13.609 -15.141 -16.172 1 78.62 109 GLY B C 1
ATOM 2075 O O . GLY B 1 109 ? 12.898 -15.625 -17.062 1 78.62 109 GLY B O 1
ATOM 2076 N N . GLU B 1 110 ? 14.93 -15.172 -16.188 1 67.44 110 GLU B N 1
ATOM 2077 C CA . GLU B 1 110 ? 15.781 -15.664 -17.266 1 67.44 110 GLU B CA 1
ATOM 2078 C C . GLU B 1 110 ? 15.547 -17.156 -17.516 1 67.44 110 GLU B C 1
ATOM 2080 O O . GLU B 1 110 ? 16.031 -17.703 -18.5 1 67.44 110 GLU B O 1
ATOM 2085 N N . GLU B 1 111 ? 15 -17.906 -16.734 1 62.09 111 GLU B N 1
ATOM 2086 C CA . GLU B 1 111 ? 14.805 -19.312 -17.047 1 62.09 111 GLU B CA 1
ATOM 2087 C C . GLU B 1 111 ? 13.359 -19.609 -17.438 1 62.09 111 GLU B C 1
ATOM 2089 O O . GLU B 1 111 ? 12.617 -20.234 -16.688 1 62.09 111 GLU B O 1
ATOM 2094 N N . PRO B 1 112 ? 13.203 -19.203 -18.797 1 59.28 112 PRO B N 1
ATOM 2095 C CA . PRO B 1 112 ? 11.875 -19.484 -19.359 1 59.28 112 PRO B CA 1
ATOM 2096 C C . PRO B 1 112 ? 11.633 -20.969 -19.609 1 59.28 112 PRO B C 1
ATOM 2098 O O . PRO B 1 112 ? 12.57 -21.719 -19.875 1 59.28 112 PRO B O 1
ATOM 2101 N N . GLY B 1 113 ? 10.719 -21.578 -18.906 1 62.69 113 GLY B N 1
ATOM 2102 C CA . GLY B 1 113 ? 10.336 -22.953 -19.203 1 62.69 113 GLY B CA 1
ATOM 2103 C C . GLY B 1 113 ? 10.078 -23.781 -17.953 1 62.69 113 GLY B C 1
ATOM 2104 O O . GLY B 1 113 ? 9.992 -25.016 -18.031 1 62.69 113 GLY B O 1
ATOM 2105 N N . ILE B 1 114 ? 10.18 -23.109 -17.016 1 64.94 114 ILE B N 1
ATOM 2106 C CA . ILE B 1 114 ? 9.953 -23.906 -15.82 1 64.94 114 ILE B CA 1
ATOM 2107 C C . ILE B 1 114 ? 8.477 -24.281 -15.727 1 64.94 114 ILE B C 1
ATOM 2109 O O . ILE B 1 114 ? 7.602 -23.453 -16.031 1 64.94 114 ILE B O 1
ATOM 2113 N N . GLU B 1 115 ? 8.336 -25.562 -15.602 1 80.44 115 GLU B N 1
ATOM 2114 C CA . GLU B 1 115 ? 6.996 -26.062 -15.328 1 80.44 115 GLU B CA 1
ATOM 2115 C C . GLU B 1 115 ? 6.457 -25.5 -14.016 1 80.44 115 GLU B C 1
ATOM 2117 O O . GLU B 1 115 ? 7.191 -25.406 -13.023 1 80.44 115 GLU B O 1
ATOM 2122 N N . LEU B 1 116 ? 5.211 -25.047 -14.188 1 87 116 LEU B N 1
ATOM 2123 C CA . LEU B 1 116 ? 4.547 -24.562 -12.977 1 87 116 LEU B CA 1
ATOM 2124 C C . LEU B 1 116 ? 4.371 -25.688 -11.969 1 87 116 LEU B C 1
ATOM 2126 O O . LEU B 1 116 ? 3.955 -26.781 -12.328 1 87 116 LEU B O 1
ATOM 2130 N N . VAL B 1 117 ? 4.816 -25.453 -10.781 1 86.12 117 VAL B N 1
ATOM 2131 C CA . VAL B 1 117 ? 4.629 -26.391 -9.68 1 86.12 117 VAL B CA 1
ATOM 2132 C C . VAL B 1 117 ? 3.811 -25.719 -8.57 1 86.12 117 VAL B C 1
ATOM 2134 O O . VAL B 1 117 ? 4.23 -24.719 -7.996 1 86.12 117 VAL B O 1
ATOM 2137 N N . CYS B 1 118 ? 2.629 -26.234 -8.352 1 85.12 118 CYS B N 1
ATOM 2138 C CA . CYS B 1 118 ? 1.774 -25.641 -7.332 1 85.12 118 CYS B CA 1
ATOM 2139 C C . CYS B 1 118 ? 2.223 -26.062 -5.934 1 85.12 118 CYS B C 1
ATOM 2141 O O . CYS B 1 118 ? 2.617 -27.203 -5.723 1 85.12 118 CYS B O 1
ATOM 2143 N N . GLY B 1 119 ? 2.334 -25.156 -5.129 1 81.81 119 GLY B N 1
ATOM 2144 C CA . GLY B 1 119 ? 2.65 -25.359 -3.723 1 81.81 119 GLY B CA 1
ATOM 2145 C C . GLY B 1 119 ? 1.85 -24.469 -2.797 1 81.81 119 GLY B C 1
ATOM 2146 O O . GLY B 1 119 ? 1.005 -23.688 -3.25 1 81.81 119 GLY B O 1
ATOM 2147 N N . ASP B 1 120 ? 2.02 -24.797 -1.524 1 78.75 120 ASP B N 1
ATOM 2148 C CA . ASP B 1 120 ? 1.355 -24.016 -0.48 1 78.75 120 ASP B CA 1
ATOM 2149 C C . ASP B 1 120 ? -0.163 -24.109 -0.61 1 78.75 120 ASP B C 1
ATOM 2151 O O . ASP B 1 120 ? -0.726 -25.203 -0.626 1 78.75 120 ASP B O 1
ATOM 2155 N N . ASP B 1 121 ? -0.827 -22.969 -0.797 1 79.75 121 ASP B N 1
ATOM 2156 C CA . ASP B 1 121 ? -2.287 -22.953 -0.77 1 79.75 121 ASP B CA 1
ATOM 2157 C C . ASP B 1 121 ? -2.861 -22.875 -2.182 1 79.75 121 ASP B C 1
ATOM 2159 O O . ASP B 1 121 ? -4.074 -22.734 -2.355 1 79.75 121 ASP B O 1
ATOM 2163 N N . ALA B 1 122 ? -2.008 -23.094 -3.158 1 90.06 122 ALA B N 1
ATOM 2164 C CA . ALA B 1 122 ? -2.486 -23.109 -4.539 1 90.06 122 ALA B CA 1
ATOM 2165 C C . ALA B 1 122 ? -2.666 -24.531 -5.043 1 90.06 122 ALA B C 1
ATOM 2167 O O . ALA B 1 122 ? -1.777 -25.375 -4.879 1 90.06 122 ALA B O 1
ATOM 2168 N N . THR B 1 123 ? -3.801 -24.891 -5.656 1 92.88 123 THR B N 1
ATOM 2169 C CA . THR B 1 123 ? -4.082 -26.234 -6.133 1 92.88 123 THR B CA 1
ATOM 2170 C C . THR B 1 123 ? -3.82 -26.344 -7.629 1 92.88 123 THR B C 1
ATOM 2172 O O . THR B 1 123 ? -3.701 -27.453 -8.164 1 92.88 123 THR B O 1
ATOM 2175 N N . ASP B 1 124 ? -3.787 -25.266 -8.266 1 94.25 124 ASP B N 1
ATOM 2176 C CA . ASP B 1 124 ? -3.525 -25.203 -9.703 1 94.25 124 ASP B CA 1
ATOM 2177 C C . ASP B 1 124 ? -2.938 -23.859 -10.102 1 94.25 124 ASP B C 1
ATOM 2179 O O . ASP B 1 124 ? -3.037 -22.891 -9.352 1 94.25 124 ASP B O 1
ATOM 2183 N N . ALA B 1 125 ? -2.258 -23.859 -11.219 1 96.12 125 ALA B N 1
ATOM 2184 C CA . ALA B 1 125 ? -1.719 -22.641 -11.844 1 96.12 125 ALA B CA 1
ATOM 2185 C C . ALA B 1 125 ? -1.823 -22.719 -13.359 1 96.12 125 ALA B C 1
ATOM 2187 O O . ALA B 1 125 ? -1.53 -23.766 -13.961 1 96.12 125 ALA B O 1
ATOM 2188 N N . VAL B 1 126 ? -2.254 -21.562 -13.945 1 95.56 126 VAL B N 1
ATOM 2189 C CA . VAL B 1 126 ? -2.457 -21.609 -15.391 1 95.56 126 VAL B CA 1
ATOM 2190 C C . VAL B 1 126 ? -2.072 -20.266 -16 1 95.56 126 VAL B C 1
ATOM 2192 O O . VAL B 1 126 ? -2.244 -19.219 -15.383 1 95.56 126 VAL B O 1
ATOM 2195 N N . TRP B 1 127 ? -1.505 -20.375 -17.172 1 96.31 127 TRP B N 1
ATOM 2196 C CA . TRP B 1 127 ? -1.373 -19.203 -18.016 1 96.31 127 TRP B CA 1
ATOM 2197 C C . TRP B 1 127 ? -2.664 -18.922 -18.781 1 96.31 127 TRP B C 1
ATOM 2199 O O . TRP B 1 127 ? -3.186 -19.812 -19.453 1 96.31 127 TRP B O 1
ATOM 2209 N N . VAL B 1 128 ? -3.186 -17.719 -18.656 1 97.5 128 VAL B N 1
ATOM 2210 C CA . VAL B 1 128 ? -4.441 -17.359 -19.297 1 97.5 128 VAL B CA 1
ATOM 2211 C C . VAL B 1 128 ? -4.195 -16.25 -20.328 1 97.5 128 VAL B C 1
ATOM 2213 O O . VAL B 1 128 ? -3.596 -15.227 -20.016 1 97.5 128 VAL B O 1
ATOM 2216 N N . ALA B 1 129 ? -4.734 -16.5 -21.516 1 97 129 ALA B N 1
ATOM 2217 C CA . ALA B 1 129 ? -4.602 -15.5 -22.562 1 97 129 ALA B CA 1
ATOM 2218 C C . ALA B 1 129 ? -5.391 -14.242 -22.219 1 97 129 ALA B C 1
ATOM 2220 O O . ALA B 1 129 ? -6.445 -14.312 -21.594 1 97 129 ALA B O 1
ATOM 2221 N N . ARG B 1 130 ? -4.836 -13.102 -22.641 1 96.31 130 ARG B N 1
ATOM 2222 C CA . ARG B 1 130 ? -5.508 -11.82 -22.422 1 96.31 130 ARG B CA 1
ATOM 2223 C C . ARG B 1 130 ? -6.969 -11.891 -22.859 1 96.31 130 ARG B C 1
ATOM 2225 O O . ARG B 1 130 ? -7.848 -11.352 -22.172 1 96.31 130 ARG B O 1
ATOM 2232 N N . SER B 1 131 ? -7.266 -12.555 -23.953 1 95.75 131 SER B N 1
ATOM 2233 C CA . SER B 1 131 ? -8.609 -12.641 -24.516 1 95.75 131 SER B CA 1
ATOM 2234 C C . SER B 1 131 ? -9.516 -13.492 -23.625 1 95.75 131 SER B C 1
ATOM 2236 O O . SER B 1 131 ? -10.742 -13.469 -23.766 1 95.75 131 SER B O 1
ATOM 2238 N N . GLU B 1 132 ? -9.008 -14.203 -22.688 1 97.31 132 GLU B N 1
ATOM 2239 C CA . GLU B 1 132 ? -9.781 -15.172 -21.922 1 97.31 132 GLU B CA 1
ATOM 2240 C C . GLU B 1 132 ? -9.977 -14.719 -20.484 1 97.31 132 GLU B C 1
ATOM 2242 O O . GLU B 1 132 ? -10.711 -15.344 -19.719 1 97.31 132 GLU B O 1
ATOM 2247 N N . ILE B 1 133 ? -9.391 -13.617 -20.062 1 96.81 133 ILE B N 1
ATOM 2248 C CA . ILE B 1 133 ? -9.406 -13.234 -18.656 1 96.81 133 ILE B CA 1
ATOM 2249 C C . ILE B 1 133 ? -10.828 -12.883 -18.234 1 96.81 133 ILE B C 1
ATOM 2251 O O . ILE B 1 133 ? -11.156 -12.906 -17.047 1 96.81 133 ILE B O 1
ATOM 2255 N N . TYR B 1 134 ? -11.734 -12.594 -19.156 1 96.69 134 TYR B N 1
ATOM 2256 C CA . TYR B 1 134 ? -13.102 -12.188 -18.844 1 96.69 134 TYR B CA 1
ATOM 2257 C C . TYR B 1 134 ? -14.023 -13.406 -18.781 1 96.69 134 TYR B C 1
ATOM 2259 O O . TYR B 1 134 ? -15.203 -13.281 -18.453 1 96.69 134 TYR B O 1
ATOM 2267 N N . SER B 1 135 ? -13.461 -14.555 -19.125 1 96.75 135 SER B N 1
ATOM 2268 C CA . SER B 1 135 ? -14.266 -15.766 -19.188 1 96.75 135 SER B CA 1
ATOM 2269 C C . SER B 1 135 ? -14.812 -16.125 -17.812 1 96.75 135 SER B C 1
ATOM 2271 O O . SER B 1 135 ? -14.109 -16.016 -16.797 1 96.75 135 SER B O 1
ATOM 2273 N N . GLU B 1 136 ? -16.031 -16.656 -17.75 1 95.19 136 GLU B N 1
ATOM 2274 C CA . GLU B 1 136 ? -16.641 -17.141 -16.516 1 95.19 136 GLU B CA 1
ATOM 2275 C C . GLU B 1 136 ? -15.867 -18.312 -15.922 1 95.19 136 GLU B C 1
ATOM 2277 O O . GLU B 1 136 ? -15.984 -18.609 -14.727 1 95.19 136 GLU B O 1
ATOM 2282 N N . THR B 1 137 ? -15.109 -18.891 -16.828 1 95.75 137 THR B N 1
ATOM 2283 C CA . THR B 1 137 ? -14.266 -20 -16.391 1 95.75 137 THR B CA 1
ATOM 2284 C C . THR B 1 137 ? -13.406 -19.578 -15.195 1 95.75 137 THR B C 1
ATOM 2286 O O . THR B 1 137 ? -13.211 -20.359 -14.258 1 95.75 137 THR B O 1
ATOM 2289 N N . TYR B 1 138 ? -12.961 -18.359 -15.164 1 97.44 138 TYR B N 1
ATOM 2290 C CA . TYR B 1 138 ? -12.039 -17.922 -14.125 1 97.44 138 TYR B CA 1
ATOM 2291 C C . TYR B 1 138 ? -12.75 -17.047 -13.102 1 97.44 138 TYR B C 1
ATOM 2293 O O . TYR B 1 138 ? -12.258 -16.859 -11.992 1 97.44 138 TYR B O 1
ATOM 2301 N N . GLY B 1 139 ? -13.867 -16.422 -13.445 1 96.56 139 GLY B N 1
ATOM 2302 C CA . GLY B 1 139 ? -14.711 -15.68 -12.516 1 96.56 139 GLY B CA 1
ATOM 2303 C C . GLY B 1 139 ? -13.969 -14.586 -11.773 1 96.56 139 GLY B C 1
ATOM 2304 O O . GLY B 1 139 ? -14.156 -14.414 -10.562 1 96.56 139 GLY B O 1
ATOM 2305 N N . LEU B 1 140 ? -13.133 -13.883 -12.391 1 97.06 140 LEU B N 1
ATOM 2306 C CA . LEU B 1 140 ? -12.359 -12.828 -11.758 1 97.06 140 LEU B CA 1
ATOM 2307 C C . LEU B 1 140 ? -13.227 -11.617 -11.445 1 97.06 140 LEU B C 1
ATOM 2309 O O . LEU B 1 140 ? -14.148 -11.297 -12.211 1 97.06 140 LEU B O 1
ATOM 2313 N N . THR B 1 141 ? -12.953 -11 -10.328 1 95 141 THR B N 1
ATOM 2314 C CA . THR B 1 141 ? -13.719 -9.82 -9.93 1 95 141 THR B CA 1
ATOM 2315 C C . THR B 1 141 ? -13.32 -8.609 -10.766 1 95 141 THR B C 1
ATOM 2317 O O . THR B 1 141 ? -12.242 -8.578 -11.352 1 95 141 THR B O 1
ATOM 2320 N N . GLU B 1 142 ? -14.125 -7.574 -10.734 1 96.56 142 GLU B N 1
ATOM 2321 C CA . GLU B 1 142 ? -13.891 -6.367 -11.523 1 96.56 142 GLU B CA 1
ATOM 2322 C C . GLU B 1 142 ? -12.594 -5.68 -11.109 1 96.56 142 GLU B C 1
ATOM 2324 O O . GLU B 1 142 ? -11.789 -5.297 -11.961 1 96.56 142 GLU B O 1
ATOM 2329 N N . PRO B 1 143 ? -12.297 -5.574 -9.852 1 96.12 143 PRO B N 1
ATOM 2330 C CA . PRO B 1 143 ? -11.031 -4.949 -9.484 1 96.12 143 PRO B CA 1
ATOM 2331 C C . PRO B 1 143 ? -9.82 -5.738 -9.969 1 96.12 143 PRO B C 1
ATOM 2333 O O . PRO B 1 143 ? -8.828 -5.152 -10.422 1 96.12 143 PRO B O 1
ATOM 2336 N N . THR B 1 144 ? -9.906 -7.02 -9.914 1 96.94 144 THR B N 1
ATOM 2337 C CA . THR B 1 144 ? -8.812 -7.863 -10.398 1 96.94 144 THR B CA 1
ATOM 2338 C C . THR B 1 144 ? -8.617 -7.688 -11.898 1 96.94 144 THR B C 1
ATOM 2340 O O . THR B 1 144 ? -7.484 -7.539 -12.367 1 96.94 144 THR B O 1
ATOM 2343 N N . LEU B 1 145 ? -9.727 -7.652 -12.578 1 98 145 LEU B N 1
ATOM 2344 C CA . LEU B 1 145 ? -9.664 -7.457 -14.016 1 98 145 LEU B CA 1
ATOM 2345 C C . LEU B 1 145 ? -9.047 -6.102 -14.352 1 98 145 LEU B C 1
ATOM 2347 O O . LEU B 1 145 ? -8.234 -5.996 -15.281 1 98 145 LEU B O 1
ATOM 2351 N N . GLY B 1 146 ? -9.438 -5.109 -13.617 1 97.69 146 GLY B N 1
ATOM 2352 C CA . GLY B 1 146 ? -8.859 -3.791 -13.82 1 97.69 146 GLY B CA 1
ATOM 2353 C C . GLY B 1 146 ? -7.348 -3.77 -13.641 1 97.69 146 GLY B C 1
ATOM 2354 O O . GLY B 1 146 ? -6.633 -3.16 -14.438 1 97.69 146 GLY B O 1
ATOM 2355 N N . VAL B 1 147 ? -6.855 -4.418 -12.656 1 98.12 147 VAL B N 1
ATOM 2356 C CA . VAL B 1 147 ? -5.426 -4.48 -12.359 1 98.12 147 VAL B CA 1
ATOM 2357 C C . VAL B 1 147 ? -4.703 -5.234 -13.477 1 98.12 147 VAL B C 1
ATOM 2359 O O . VAL B 1 147 ? -3.631 -4.816 -13.922 1 98.12 147 VAL B O 1
ATOM 2362 N N . ILE B 1 148 ? -5.285 -6.297 -13.922 1 98.38 148 ILE B N 1
ATOM 2363 C CA . ILE B 1 148 ? -4.688 -7.102 -14.984 1 98.38 148 ILE B CA 1
ATOM 2364 C C . ILE B 1 148 ? -4.57 -6.27 -16.266 1 98.38 148 ILE B C 1
ATOM 2366 O O . ILE B 1 148 ? -3.52 -6.266 -16.906 1 98.38 148 ILE B O 1
ATOM 2370 N N . GLU B 1 149 ? -5.602 -5.59 -16.578 1 97.69 149 GLU B N 1
ATOM 2371 C CA . GLU B 1 149 ? -5.594 -4.766 -17.781 1 97.69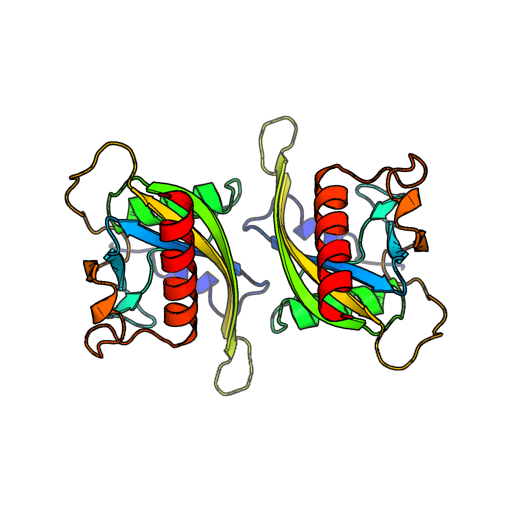 149 GLU B CA 1
ATOM 2372 C C . GLU B 1 149 ? -4.504 -3.701 -17.719 1 97.69 149 GLU B C 1
ATOM 2374 O O . GLU B 1 149 ? -3.777 -3.482 -18.688 1 97.69 149 GLU B O 1
ATOM 2379 N N . LYS B 1 150 ? -4.426 -3.055 -16.594 1 97.12 150 LYS B N 1
ATOM 2380 C CA . LYS B 1 150 ? -3.385 -2.051 -16.406 1 97.12 150 LYS B CA 1
ATOM 2381 C C . LYS B 1 150 ? -1.996 -2.662 -16.562 1 97.12 150 LYS B C 1
ATOM 2383 O O . LYS B 1 150 ? -1.123 -2.074 -17.203 1 97.12 150 LYS B O 1
ATOM 2388 N N . ALA B 1 151 ? -1.805 -3.812 -16.016 1 97.81 151 ALA B N 1
ATOM 2389 C CA . ALA B 1 151 ? -0.516 -4.496 -16.078 1 97.81 151 ALA B CA 1
ATOM 2390 C C . ALA B 1 151 ? -0.156 -4.867 -17.516 1 97.81 151 ALA B C 1
ATOM 2392 O O . ALA B 1 151 ? 0.985 -4.68 -17.938 1 97.81 151 ALA B O 1
ATOM 2393 N N . LEU B 1 152 ? -1.104 -5.379 -18.219 1 96.94 152 LEU B N 1
ATOM 2394 C CA . LEU B 1 152 ? -0.869 -5.793 -19.609 1 96.94 152 LEU B CA 1
ATOM 2395 C C . LEU B 1 152 ? -0.503 -4.598 -20.484 1 96.94 152 LEU B C 1
ATOM 2397 O O . LEU B 1 152 ? 0.401 -4.684 -21.312 1 96.94 152 LEU B O 1
ATOM 2401 N N . LYS B 1 153 ? -1.195 -3.516 -20.266 1 95.56 153 LYS B N 1
ATOM 2402 C CA . LYS B 1 153 ? -0.881 -2.299 -21.016 1 95.56 153 LYS B CA 1
ATOM 2403 C C . LYS B 1 153 ? 0.539 -1.824 -20.719 1 95.56 153 LYS B C 1
ATOM 2405 O O . LYS B 1 153 ? 1.282 -1.466 -21.641 1 95.56 153 LYS B O 1
ATOM 2410 N N . LEU B 1 154 ? 0.866 -1.858 -19.484 1 95.31 154 LEU B N 1
ATOM 2411 C CA . LEU B 1 154 ? 2.201 -1.427 -19.078 1 95.31 154 LEU B CA 1
ATOM 2412 C C . LEU B 1 154 ? 3.268 -2.359 -19.641 1 95.31 154 LEU B C 1
ATOM 2414 O O . LEU B 1 154 ? 4.312 -1.901 -20.109 1 95.31 154 LEU B O 1
ATOM 2418 N N . ALA B 1 155 ? 3.039 -3.596 -19.562 1 94.25 155 ALA B N 1
ATOM 2419 C CA . ALA B 1 155 ? 3.982 -4.582 -20.078 1 94.25 155 ALA B CA 1
ATOM 2420 C C . ALA B 1 155 ? 4.254 -4.352 -21.562 1 94.25 155 ALA B C 1
ATOM 2422 O O . ALA B 1 155 ? 5.383 -4.523 -22.031 1 94.25 155 ALA B O 1
ATOM 2423 N N . GLU B 1 156 ? 3.236 -3.984 -22.281 1 92.25 156 GLU B N 1
ATOM 2424 C CA . GLU B 1 156 ? 3.371 -3.699 -23.7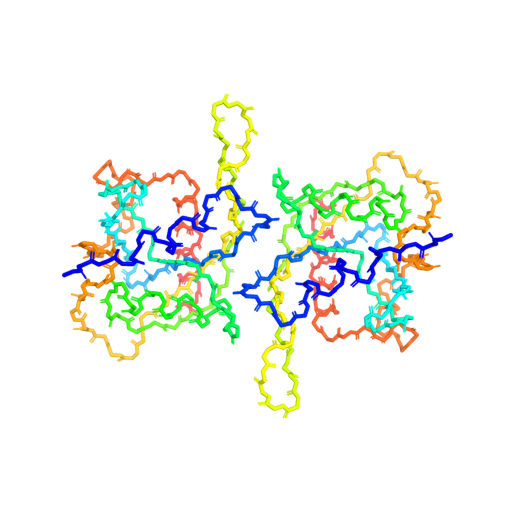03 1 92.25 156 GLU B CA 1
ATOM 2425 C C . GLU B 1 156 ? 4.27 -2.486 -23.938 1 92.25 156 GLU B C 1
ATOM 2427 O O . GLU B 1 156 ? 5.02 -2.445 -24.922 1 92.25 156 GLU B O 1
ATOM 2432 N N . THR B 1 157 ? 4.176 -1.531 -22.984 1 89.75 157 THR B N 1
ATOM 2433 C CA . THR B 1 157 ? 4.938 -0.294 -23.109 1 89.75 157 THR B CA 1
ATOM 2434 C C . THR B 1 157 ? 6.414 -0.531 -22.812 1 89.75 157 THR B C 1
ATOM 2436 O O . THR B 1 157 ? 7.285 0.1 -23.406 1 89.75 157 THR B O 1
ATOM 2439 N N . ILE B 1 158 ? 6.742 -1.389 -21.953 1 84.62 158 ILE B N 1
ATOM 2440 C CA . ILE B 1 158 ? 8.117 -1.665 -21.547 1 84.62 158 ILE B CA 1
ATOM 2441 C C . ILE B 1 158 ? 8.812 -2.486 -22.625 1 84.62 158 ILE B C 1
ATOM 2443 O O . ILE B 1 158 ? 10.023 -2.342 -22.844 1 84.62 158 ILE B O 1
ATOM 2447 N N . GLU B 1 159 ? 8.203 -3.43 -23.219 1 73.81 159 GLU B N 1
ATOM 2448 C CA . GLU B 1 159 ? 8.758 -4.262 -24.281 1 73.81 159 GLU B CA 1
ATOM 2449 C C . GLU B 1 159 ? 9.039 -3.441 -25.531 1 73.81 159 GLU B C 1
ATOM 2451 O O . GLU B 1 159 ? 9.875 -3.818 -26.359 1 73.81 159 GLU B O 1
ATOM 2456 N N . ARG B 1 160 ? 8.453 -2.232 -25.703 1 65.56 160 ARG B N 1
ATOM 2457 C CA . ARG B 1 160 ? 8.703 -1.373 -26.859 1 65.56 160 ARG B CA 1
ATOM 2458 C C . ARG B 1 160 ? 9.883 -0.444 -26.594 1 65.56 160 ARG B C 1
ATOM 2460 O O . ARG B 1 160 ? 10.094 0.002 -25.469 1 65.56 160 ARG B O 1
#

Radius of gyration: 21.13 Å; Cα contacts (8 Å, |Δi|>4): 659; chains: 2; bounding box: 46×65×62 Å

InterPro domains:
  IPR000086 NUDIX hydrolase domain [PF00293] (19-133)
  IPR000086 NUDIX hydrolase domain [PS51462] (17-154)
  IPR015797 NUDIX hydrolase-like domain superfamily [SSF55811] (15-137)
  IPR020084 NUDIX hydrolase, conserved site [PS00893] (51-72)
  IPR020476 NUDIX hydrolase [PR00502] (46-60)
  IPR020476 NUDIX hydrolase [PR00502] (60-75)